Protein AF-A0A371PU06-F1 (afdb_monomer)

Secondary structure (DSSP, 8-state):
-------TTS-HHHHHHHHHHHHHSTTS---HHHHHHHHHHHHH-TTSTTHHHHHHHHHHTHHHHHHS-GGGSHHHHHHHHHHHHHHHHTTS----S--GGGS-HHHHHHHHHHHHHHHHT---GGG-HHHHHTT---HHHHHSHHHHHHHHHHHHHHHSTTS--SS-----HHHHHHHHHHHHHHTT-PPTT--HHHHHHHHHHHHHH--SHHHHHHHHHHHHHHHHHHHTT---SSHHHHHHHHHHHHHHHH-TT---SS-TTSS----S-HHHHHHHHHHHHSHHHHHHHHHHHHHHS-S--HHHHT-HHHHHHHHHHHHHHHHHHHHHHH-PPP---

Structure (mmCIF, N/CA/C/O backbone):
data_AF-A0A371PU06-F1
#
_entry.id   AF-A0A371PU06-F1
#
loop_
_atom_site.group_PDB
_atom_site.id
_atom_site.type_symbol
_atom_site.label_atom_id
_atom_site.label_alt_id
_atom_site.label_comp_id
_atom_site.label_asym_id
_atom_site.label_entity_id
_atom_site.label_seq_id
_atom_site.pdbx_PDB_ins_code
_atom_site.Cartn_x
_atom_site.Cartn_y
_atom_site.Cartn_z
_atom_site.occupancy
_atom_site.B_iso_or_equiv
_atom_site.auth_seq_id
_atom_site.auth_comp_id
_atom_site.auth_asym_id
_atom_site.auth_atom_id
_atom_site.pdbx_PDB_model_num
ATOM 1 N N . MET A 1 1 ? 16.675 12.873 22.188 1.00 41.66 1 MET A N 1
ATOM 2 C CA . MET A 1 1 ? 15.306 12.890 22.734 1.00 41.66 1 MET A CA 1
ATOM 3 C C . MET A 1 1 ? 15.195 11.673 23.638 1.00 41.66 1 MET A C 1
ATOM 5 O O . MET A 1 1 ? 15.710 10.632 23.258 1.00 41.66 1 MET A O 1
ATOM 9 N N . GLN A 1 2 ? 14.733 11.821 24.878 1.00 37.59 2 GLN A N 1
ATOM 10 C CA . GLN A 1 2 ? 14.685 10.710 25.832 1.00 37.59 2 GLN A CA 1
ATOM 11 C C . GLN A 1 2 ? 13.366 9.969 25.585 1.00 37.59 2 GLN A C 1
ATOM 13 O O . GLN A 1 2 ? 12.315 10.571 25.774 1.00 37.59 2 GLN A O 1
ATOM 18 N N . ILE A 1 3 ? 13.434 8.728 25.094 1.00 47.69 3 ILE A N 1
ATOM 19 C CA . ILE A 1 3 ? 12.256 7.915 24.758 1.00 47.69 3 ILE A CA 1
ATOM 20 C C . ILE A 1 3 ? 11.468 7.691 26.048 1.00 47.69 3 ILE A C 1
ATOM 22 O O . ILE A 1 3 ? 11.947 7.050 26.987 1.00 47.69 3 ILE A O 1
ATOM 26 N N . MET A 1 4 ? 10.286 8.291 26.128 1.00 52.03 4 MET A N 1
ATOM 27 C CA . MET A 1 4 ? 9.367 8.064 27.230 1.00 52.03 4 MET A CA 1
ATOM 28 C C . MET A 1 4 ? 8.557 6.820 26.877 1.00 52.03 4 MET A C 1
ATOM 30 O O . MET A 1 4 ? 7.614 6.887 26.098 1.00 52.03 4 MET A O 1
ATOM 34 N N . HIS A 1 5 ? 8.968 5.669 27.407 1.00 61.59 5 HIS A N 1
ATOM 35 C CA . HIS A 1 5 ? 8.265 4.405 27.199 1.00 61.59 5 HIS A CA 1
ATOM 36 C C . HIS A 1 5 ? 6.888 4.470 27.874 1.00 61.59 5 HIS A C 1
ATOM 38 O O . HIS A 1 5 ? 6.776 4.319 29.095 1.00 61.59 5 HIS A O 1
ATOM 44 N N . ALA A 1 6 ? 5.841 4.748 27.096 1.00 63.41 6 ALA A N 1
ATOM 45 C CA . ALA A 1 6 ? 4.479 4.787 27.603 1.00 63.41 6 ALA A CA 1
ATOM 46 C C . ALA A 1 6 ? 4.044 3.373 28.023 1.00 63.41 6 ALA A C 1
ATOM 48 O O . ALA A 1 6 ? 3.970 2.447 27.218 1.00 63.41 6 ALA A O 1
ATOM 49 N N . THR A 1 7 ? 3.763 3.192 29.313 1.00 77.62 7 THR A N 1
ATOM 50 C CA . THR A 1 7 ? 3.194 1.943 29.838 1.00 77.62 7 THR A CA 1
ATOM 51 C C . THR A 1 7 ? 1.722 1.801 29.421 1.00 77.62 7 THR A C 1
ATOM 53 O O . THR A 1 7 ? 1.076 2.823 29.204 1.00 77.62 7 THR A O 1
ATOM 56 N N . PRO A 1 8 ? 1.120 0.596 29.405 1.00 78.38 8 PRO A N 1
ATOM 57 C CA . PRO A 1 8 ? -0.303 0.414 29.063 1.00 78.38 8 PRO A CA 1
ATOM 58 C C . PRO A 1 8 ? -1.302 1.248 29.900 1.00 78.38 8 PRO A C 1
ATOM 60 O O . PRO A 1 8 ? -2.417 1.545 29.459 1.00 78.38 8 PRO A O 1
ATOM 63 N N . ASP A 1 9 ? -0.897 1.664 31.100 1.00 83.62 9 ASP A N 1
ATOM 64 C CA . ASP A 1 9 ? -1.691 2.518 31.990 1.00 83.62 9 ASP A CA 1
ATOM 65 C C . ASP A 1 9 ? -1.472 4.026 31.763 1.00 83.62 9 ASP A C 1
ATOM 67 O O . ASP A 1 9 ? -2.059 4.849 32.466 1.00 83.62 9 ASP A O 1
ATOM 71 N N . ALA A 1 10 ? -0.639 4.405 30.790 1.00 88.94 10 ALA A N 1
ATOM 72 C CA . ALA A 1 10 ? -0.387 5.798 30.453 1.00 88.94 10 ALA A CA 1
ATOM 73 C C . ALA A 1 10 ? -1.654 6.485 29.899 1.00 88.94 10 ALA A C 1
ATOM 75 O O . ALA A 1 10 ? -2.538 5.824 29.333 1.00 88.94 10 ALA A O 1
ATOM 76 N N . PRO A 1 11 ? -1.752 7.821 30.037 1.00 93.50 11 PRO A N 1
ATOM 77 C CA . PRO A 1 11 ? -2.768 8.614 29.357 1.00 93.50 11 PRO A CA 1
ATOM 78 C C . PRO A 1 11 ? -2.829 8.307 27.856 1.00 93.50 11 PRO A C 1
ATOM 80 O O . PRO A 1 11 ? -1.807 8.090 27.210 1.00 93.50 11 PRO A O 1
ATOM 83 N N . ILE A 1 12 ? -4.033 8.343 27.274 1.00 95.06 12 ILE A N 1
ATOM 84 C CA . ILE A 1 12 ? -4.232 8.040 25.844 1.00 95.06 12 ILE A CA 1
ATOM 85 C C . ILE A 1 12 ? -3.416 8.978 24.943 1.00 95.06 12 ILE A C 1
ATOM 87 O O . ILE A 1 12 ? -2.919 8.535 23.915 1.00 95.06 12 ILE A O 1
ATOM 91 N N . ALA A 1 13 ? -3.243 10.244 25.336 1.00 93.69 13 ALA A N 1
ATOM 92 C CA . ALA A 1 13 ? -2.411 11.197 24.603 1.00 93.69 13 ALA A CA 1
ATOM 93 C C . ALA A 1 13 ? -0.938 10.772 24.536 1.00 93.69 13 ALA A C 1
ATOM 95 O O . ALA A 1 13 ? -0.329 10.879 23.476 1.00 93.69 13 ALA A O 1
ATOM 96 N N . ASP A 1 14 ? -0.399 10.229 25.628 1.00 93.62 14 ASP A N 1
ATOM 97 C CA . ASP A 1 14 ? 0.990 9.773 25.672 1.00 93.62 14 ASP A CA 1
ATOM 98 C C . ASP A 1 14 ? 1.167 8.508 24.821 1.00 93.62 14 ASP A C 1
ATOM 100 O O . ASP A 1 14 ? 2.109 8.421 24.039 1.00 93.62 14 ASP A O 1
ATOM 104 N N . LEU A 1 15 ? 0.217 7.565 24.897 1.00 93.94 15 LEU A N 1
ATOM 105 C CA . LEU A 1 15 ? 0.200 6.374 24.037 1.00 93.94 15 LEU A CA 1
ATOM 106 C C . LEU A 1 15 ? 0.131 6.744 22.549 1.00 93.94 15 LEU A C 1
ATOM 108 O O . LEU A 1 15 ? 0.901 6.219 21.749 1.00 93.94 15 LEU A O 1
ATOM 112 N N . ALA A 1 16 ? -0.768 7.664 22.186 1.00 93.75 16 ALA A N 1
ATOM 113 C CA . ALA A 1 16 ? -0.938 8.122 20.812 1.00 93.75 16 ALA A CA 1
ATOM 114 C C . ALA A 1 16 ? 0.334 8.794 20.278 1.00 93.75 16 ALA A C 1
ATOM 116 O O . ALA A 1 16 ? 0.739 8.507 19.156 1.00 93.75 16 ALA A O 1
ATOM 117 N N . ALA A 1 17 ? 0.991 9.631 21.088 1.00 92.44 17 ALA A N 1
ATOM 118 C CA . ALA A 1 17 ? 2.253 10.264 20.717 1.00 92.44 17 ALA A CA 1
ATOM 119 C C . ALA A 1 17 ? 3.380 9.237 20.513 1.00 92.44 17 ALA A C 1
ATOM 121 O O . ALA A 1 17 ? 4.118 9.337 19.537 1.00 92.44 17 ALA A O 1
ATOM 122 N N . THR A 1 18 ? 3.486 8.223 21.380 1.00 92.00 18 THR A N 1
ATOM 123 C CA . THR A 1 18 ? 4.471 7.141 21.211 1.00 92.00 18 THR A CA 1
ATOM 124 C C . THR A 1 18 ? 4.231 6.343 19.929 1.00 92.00 18 THR A C 1
ATOM 126 O O . THR A 1 18 ? 5.179 6.049 19.204 1.00 92.00 18 THR A O 1
ATOM 129 N N . TRP A 1 19 ? 2.982 5.983 19.621 1.00 92.75 19 TRP A N 1
ATOM 130 C CA . TRP A 1 19 ? 2.674 5.256 18.384 1.00 92.75 19 TRP A CA 1
ATOM 131 C C . TRP A 1 19 ? 2.888 6.107 17.138 1.00 92.75 19 TRP A C 1
ATOM 133 O O . TRP A 1 19 ? 3.345 5.578 16.130 1.00 92.75 19 TRP A O 1
ATOM 143 N N . GLU A 1 20 ? 2.609 7.406 17.216 1.00 91.38 20 GLU A N 1
ATOM 144 C CA . GLU A 1 20 ? 2.892 8.344 16.134 1.00 91.38 20 GLU A CA 1
ATOM 145 C C . GLU A 1 20 ? 4.393 8.499 15.885 1.00 91.38 20 GLU A C 1
ATOM 147 O O . GLU A 1 20 ? 4.810 8.505 14.736 1.00 91.38 20 GLU A O 1
ATOM 152 N N . GLU A 1 21 ? 5.221 8.549 16.931 1.00 89.44 21 GLU A N 1
ATOM 153 C CA . GLU A 1 21 ? 6.682 8.571 16.786 1.00 89.44 21 GLU A CA 1
ATOM 154 C C . GLU A 1 21 ? 7.183 7.304 16.074 1.00 89.44 21 GLU A C 1
ATOM 156 O O . GLU A 1 21 ? 7.927 7.399 15.102 1.00 89.44 21 GLU A O 1
ATOM 161 N N . ILE A 1 22 ? 6.700 6.122 16.482 1.00 88.88 22 ILE A N 1
ATOM 162 C CA . ILE A 1 22 ? 7.020 4.847 15.813 1.00 88.88 22 ILE A CA 1
ATOM 163 C C . ILE A 1 22 ? 6.549 4.853 14.351 1.00 88.88 22 ILE A C 1
ATOM 165 O O . ILE A 1 22 ? 7.264 4.358 13.480 1.00 88.88 22 ILE A O 1
ATOM 169 N N . ARG A 1 23 ? 5.353 5.393 14.078 1.00 85.88 23 ARG A N 1
ATOM 170 C CA . ARG A 1 23 ? 4.787 5.491 12.726 1.00 85.88 23 ARG A CA 1
ATOM 171 C C . ARG A 1 23 ? 5.570 6.461 11.850 1.00 85.88 23 ARG A C 1
ATOM 173 O O . ARG A 1 23 ? 5.776 6.156 10.688 1.00 85.88 23 ARG A O 1
ATOM 180 N N . ALA A 1 24 ? 5.981 7.613 12.371 1.00 81.81 24 ALA A N 1
ATOM 181 C CA . ALA A 1 24 ? 6.642 8.666 11.602 1.00 81.81 24 ALA A CA 1
ATOM 182 C C . ALA A 1 24 ? 8.127 8.372 11.349 1.00 81.81 24 ALA A C 1
ATOM 184 O O . ALA A 1 24 ? 8.674 8.761 10.319 1.00 81.81 24 ALA A O 1
ATOM 185 N N . GLU A 1 25 ? 8.786 7.679 12.275 1.00 77.31 25 GLU A N 1
ATOM 186 C CA . GLU A 1 25 ? 10.219 7.397 12.216 1.00 77.31 25 GLU A CA 1
ATOM 187 C C . GLU A 1 25 ? 10.517 5.901 11.995 1.00 77.31 25 GLU A C 1
ATOM 189 O O . GLU A 1 25 ? 11.603 5.433 12.305 1.00 77.31 25 GLU A O 1
ATOM 194 N N . TYR A 1 26 ? 9.606 5.134 11.392 1.00 64.50 26 TYR A N 1
ATOM 195 C CA . TYR A 1 26 ? 9.638 3.663 11.316 1.00 64.50 26 TYR A CA 1
ATOM 196 C C . TYR A 1 26 ? 10.934 2.990 10.780 1.00 64.50 26 TYR A C 1
ATOM 198 O O . TYR A 1 26 ? 11.105 1.782 10.947 1.00 64.50 26 TYR A O 1
ATOM 206 N N . TYR A 1 27 ? 11.872 3.728 10.173 1.00 59.84 27 TYR A N 1
ATOM 207 C CA . TYR A 1 27 ? 13.223 3.253 9.823 1.00 59.84 27 TYR A CA 1
ATOM 208 C C . TYR A 1 27 ? 14.255 3.334 10.962 1.00 59.84 27 TYR A C 1
ATOM 210 O O . TYR A 1 27 ? 15.333 2.736 10.869 1.00 59.84 27 TYR A O 1
ATOM 218 N N . ALA A 1 28 ? 13.988 4.100 12.016 1.00 61.16 28 ALA A N 1
ATOM 219 C CA . ALA A 1 28 ? 14.832 4.162 13.193 1.00 61.16 28 ALA A CA 1
ATOM 220 C C . ALA A 1 28 ? 14.572 2.937 14.081 1.00 61.16 28 ALA A C 1
ATOM 222 O O . ALA A 1 28 ? 13.488 2.355 14.098 1.00 61.16 28 ALA A O 1
ATOM 223 N N . GLY A 1 29 ? 15.604 2.501 14.808 1.00 59.09 29 GLY A N 1
ATOM 224 C CA . GLY A 1 29 ? 15.510 1.393 15.759 1.00 59.09 29 GLY A CA 1
ATOM 225 C C . GLY A 1 29 ? 14.648 1.771 16.961 1.00 59.09 29 GLY A C 1
ATOM 226 O O . GLY A 1 29 ? 15.184 2.021 18.039 1.00 59.09 29 GLY A O 1
ATOM 227 N N . HIS A 1 30 ? 13.335 1.861 16.754 1.00 65.06 30 HIS A N 1
ATOM 228 C CA . HIS A 1 30 ? 12.361 2.180 17.784 1.00 65.06 30 HIS A CA 1
ATOM 229 C C . HIS A 1 30 ? 12.137 1.024 18.742 1.00 65.06 30 HIS A C 1
ATOM 231 O O . HIS A 1 30 ? 12.504 -0.126 18.493 1.00 65.06 30 HIS A O 1
ATOM 237 N N . ASP A 1 31 ? 11.499 1.381 19.847 1.00 68.19 31 ASP A N 1
ATOM 238 C CA . ASP A 1 31 ? 11.157 0.492 20.928 1.00 68.19 31 ASP A CA 1
ATOM 239 C C . ASP A 1 31 ? 10.063 -0.511 20.533 1.00 68.19 31 ASP A C 1
ATOM 241 O O . ASP A 1 31 ? 8.864 -0.228 20.567 1.00 68.19 31 ASP A O 1
ATOM 245 N N . THR A 1 32 ? 10.495 -1.720 20.188 1.00 83.56 32 THR A N 1
ATOM 246 C CA . THR A 1 32 ? 9.614 -2.871 19.975 1.00 83.56 32 THR A CA 1
ATOM 247 C C . THR A 1 32 ? 8.793 -3.208 21.230 1.00 83.56 32 THR A C 1
ATOM 249 O O . THR A 1 32 ? 7.698 -3.766 21.106 1.00 83.56 32 THR A O 1
ATOM 252 N N . ASP A 1 33 ? 9.239 -2.812 22.430 1.00 86.81 33 ASP A N 1
ATOM 253 C CA . ASP A 1 33 ? 8.527 -3.103 23.676 1.00 86.81 33 ASP A CA 1
ATOM 254 C C . ASP A 1 33 ? 7.176 -2.378 23.742 1.00 86.81 33 ASP A C 1
ATOM 256 O O . ASP A 1 33 ? 6.197 -2.964 24.206 1.00 86.81 33 ASP A O 1
ATOM 260 N N . ALA A 1 34 ? 7.066 -1.150 23.221 1.00 89.25 34 ALA A N 1
ATOM 261 C CA . ALA A 1 34 ? 5.799 -0.414 23.165 1.00 89.25 34 ALA A CA 1
ATOM 262 C C . ALA A 1 34 ? 4.755 -1.106 22.265 1.00 89.25 34 ALA A C 1
ATOM 264 O O . ALA A 1 34 ? 3.571 -1.192 22.617 1.00 89.25 34 ALA A O 1
ATOM 265 N N . VAL A 1 35 ? 5.190 -1.654 21.124 1.00 92.38 35 VAL A N 1
ATOM 266 C CA . VAL A 1 35 ? 4.331 -2.438 20.221 1.00 92.38 35 VAL A CA 1
ATOM 267 C C . VAL A 1 35 ? 3.893 -3.738 20.897 1.00 92.38 35 VAL A C 1
ATOM 269 O O . VAL A 1 35 ? 2.706 -4.074 20.889 1.00 92.38 35 VAL A O 1
ATOM 272 N N . LEU A 1 36 ? 4.827 -4.459 21.525 1.00 93.12 36 LEU A N 1
ATOM 273 C CA . LEU A 1 36 ? 4.528 -5.700 22.241 1.00 93.12 36 LEU A CA 1
ATOM 274 C C . LEU A 1 36 ? 3.597 -5.460 23.434 1.00 93.12 36 LEU A C 1
ATOM 276 O O . LEU A 1 36 ? 2.657 -6.227 23.638 1.00 93.12 36 LEU A O 1
ATOM 280 N N . ALA A 1 37 ? 3.789 -4.376 24.186 1.00 93.38 37 ALA A N 1
ATOM 281 C CA . ALA A 1 37 ? 2.907 -3.987 25.281 1.00 93.38 37 ALA A CA 1
ATOM 282 C C . ALA A 1 37 ? 1.474 -3.728 24.786 1.00 93.38 37 ALA A C 1
ATOM 284 O O . ALA A 1 37 ? 0.516 -4.208 25.398 1.00 93.38 37 ALA A O 1
ATOM 285 N N . CYS A 1 38 ? 1.325 -3.045 23.646 1.00 95.25 38 CYS A N 1
ATOM 286 C CA . CYS A 1 38 ? 0.037 -2.838 22.982 1.00 95.25 38 CYS A CA 1
ATOM 287 C C . CYS A 1 38 ? -0.607 -4.174 22.558 1.00 95.25 38 CYS A C 1
ATOM 289 O O . CYS A 1 38 ? -1.773 -4.438 22.869 1.00 95.25 38 CYS A O 1
ATOM 291 N N . ALA A 1 39 ? 0.167 -5.064 21.928 1.00 96.94 39 ALA A N 1
ATOM 292 C CA . ALA A 1 39 ? -0.301 -6.382 21.500 1.00 96.94 39 ALA A CA 1
ATOM 293 C C . ALA A 1 39 ? -0.740 -7.261 22.679 1.00 96.94 39 ALA A C 1
ATOM 295 O O . ALA A 1 39 ? -1.795 -7.896 22.621 1.00 96.94 39 ALA A O 1
ATOM 296 N N . HIS A 1 40 ? 0.023 -7.272 23.773 1.00 96.75 40 HIS A N 1
ATOM 297 C CA . HIS A 1 40 ? -0.322 -8.010 24.985 1.00 96.75 40 HIS A CA 1
ATOM 298 C C . HIS A 1 40 ? -1.572 -7.451 25.669 1.00 96.75 40 HIS A C 1
ATOM 300 O O . HIS A 1 40 ? -2.420 -8.235 26.101 1.00 96.75 40 HIS A O 1
ATOM 306 N N . ALA A 1 41 ? -1.729 -6.125 25.723 1.00 96.56 41 ALA A N 1
ATOM 307 C CA . ALA A 1 41 ? -2.930 -5.496 26.264 1.00 96.56 41 ALA A CA 1
ATOM 308 C C . ALA A 1 41 ? -4.182 -5.859 25.445 1.00 96.56 41 ALA A C 1
ATOM 310 O O . ALA A 1 41 ? -5.217 -6.191 26.026 1.00 96.56 41 ALA A O 1
ATOM 311 N N . LEU A 1 42 ? -4.081 -5.878 24.110 1.00 98.12 42 LEU A N 1
ATOM 312 C CA . LEU A 1 42 ? -5.176 -6.322 23.243 1.00 98.12 42 LEU A CA 1
ATOM 313 C C . LEU A 1 42 ? -5.467 -7.821 23.400 1.00 98.12 42 LEU A C 1
ATOM 315 O O . LEU A 1 42 ? -6.625 -8.218 23.477 1.00 98.12 42 LEU A O 1
ATOM 319 N N . ALA A 1 43 ? -4.432 -8.659 23.468 1.00 97.75 43 ALA A N 1
ATOM 320 C CA . ALA A 1 43 ? -4.586 -10.106 23.601 1.00 97.75 43 ALA A CA 1
ATOM 321 C C . ALA A 1 43 ? -5.210 -10.524 24.943 1.00 97.75 43 ALA A C 1
ATOM 323 O O . ALA A 1 43 ? -5.901 -11.543 25.001 1.00 97.75 43 ALA A O 1
ATOM 324 N N . ALA A 1 44 ? -4.982 -9.752 26.009 1.00 97.44 44 ALA A N 1
ATOM 325 C CA . ALA A 1 44 ? -5.563 -10.007 27.324 1.00 97.44 44 ALA A CA 1
ATOM 326 C C . ALA A 1 44 ? -7.088 -9.801 27.349 1.00 97.44 44 ALA A C 1
ATOM 328 O O . ALA A 1 44 ? -7.784 -10.535 28.052 1.00 97.44 44 ALA A O 1
ATOM 329 N N . ASP A 1 45 ? -7.610 -8.844 26.573 1.00 96.94 45 ASP A N 1
ATOM 330 C CA . ASP A 1 45 ? -9.048 -8.573 26.467 1.00 96.94 45 ASP A CA 1
ATOM 331 C C . ASP A 1 45 ? -9.459 -8.120 25.044 1.00 96.94 45 ASP A C 1
ATOM 333 O O . ASP A 1 45 ? -9.780 -6.949 24.808 1.00 96.94 45 ASP A O 1
ATOM 337 N N . PRO A 1 46 ? -9.493 -9.049 24.066 1.00 96.69 46 PRO A N 1
ATOM 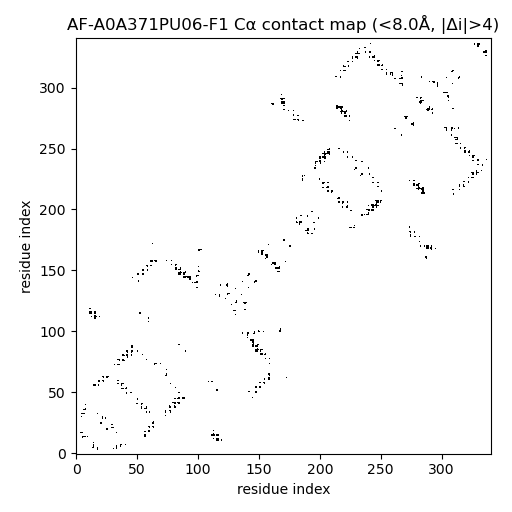338 C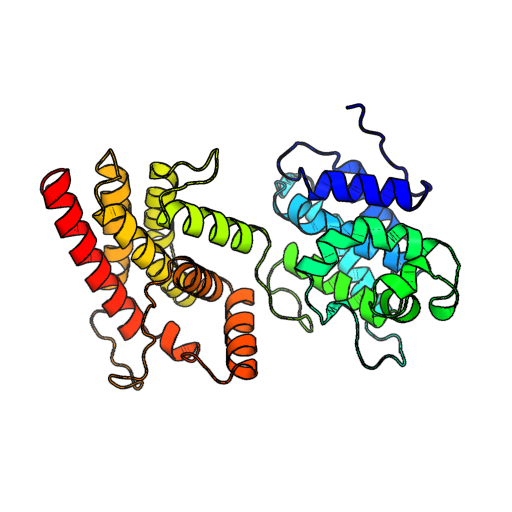 CA . PRO A 1 46 ? -9.691 -8.732 22.645 1.00 96.69 46 PRO A CA 1
ATOM 339 C C . PRO A 1 46 ? -11.096 -8.212 22.314 1.00 96.69 46 PRO A C 1
ATOM 341 O O . PRO A 1 46 ? -11.365 -7.796 21.189 1.00 96.69 46 PRO A O 1
ATOM 344 N N . GLY A 1 47 ? -12.028 -8.272 23.267 1.00 95.06 47 GLY A N 1
ATOM 345 C CA . GLY A 1 47 ? -13.390 -7.766 23.114 1.00 95.06 47 GLY A CA 1
ATOM 346 C C . GLY A 1 47 ? -13.791 -6.732 24.159 1.00 95.06 47 GLY A C 1
ATOM 347 O O . GLY A 1 47 ? -14.996 -6.481 24.290 1.00 95.06 47 GLY A O 1
ATOM 348 N N . GLY A 1 48 ? -12.814 -6.214 24.903 1.00 95.25 48 GLY A N 1
ATOM 349 C CA . GLY A 1 48 ? -12.985 -5.299 26.021 1.00 95.25 48 GLY A CA 1
ATOM 350 C C . GLY A 1 48 ? -13.290 -3.863 25.630 1.00 95.25 48 GLY A C 1
ATOM 351 O O . GLY A 1 48 ? -13.222 -3.473 24.465 1.00 95.25 48 GLY A O 1
ATOM 352 N N . GLU A 1 49 ? -13.560 -3.041 26.642 1.00 93.62 49 GLU A N 1
ATOM 353 C CA . GLU A 1 49 ? -13.877 -1.616 26.480 1.00 93.62 49 GLU A CA 1
ATOM 354 C C . GLU A 1 49 ? -12.730 -0.815 25.842 1.00 93.62 49 GLU A C 1
ATOM 356 O O . GLU A 1 49 ? -12.977 0.136 25.105 1.00 93.62 49 GLU A O 1
ATOM 361 N N . ARG A 1 50 ? -11.471 -1.222 26.065 1.00 95.00 50 ARG A N 1
ATOM 362 C CA . ARG A 1 50 ? -10.278 -0.594 25.466 1.00 95.00 50 ARG A CA 1
ATOM 363 C C . ARG A 1 50 ? -9.769 -1.298 24.203 1.00 95.00 50 ARG A C 1
ATOM 365 O O . ARG A 1 50 ? -8.747 -0.880 23.668 1.00 95.00 50 ARG A O 1
ATOM 372 N N . ALA A 1 51 ? -10.461 -2.318 23.684 1.00 97.25 51 ALA A N 1
ATOM 373 C CA . ALA A 1 51 ? -10.008 -3.039 22.487 1.00 97.25 51 ALA A CA 1
ATOM 374 C C . ALA A 1 51 ? -9.845 -2.114 21.265 1.00 97.25 51 ALA A C 1
ATOM 376 O O . ALA A 1 51 ? -8.920 -2.301 20.476 1.00 97.25 51 ALA A O 1
ATOM 377 N N . TRP A 1 52 ? -10.693 -1.085 21.135 1.00 97.19 52 TRP A N 1
ATOM 378 C CA . TRP A 1 52 ? -10.579 -0.073 20.077 1.00 97.19 52 TRP A CA 1
ATOM 379 C C . TRP A 1 52 ? -9.239 0.673 20.128 1.00 97.19 52 TRP A C 1
ATOM 381 O O . TRP A 1 52 ? -8.603 0.847 19.095 1.00 97.19 52 TRP A O 1
ATOM 391 N N . LEU A 1 53 ? -8.786 1.056 21.326 1.00 97.38 53 LEU A N 1
ATOM 392 C CA . LEU A 1 53 ? -7.565 1.833 21.525 1.00 97.38 53 LEU A CA 1
ATOM 393 C C . LEU A 1 53 ? -6.343 1.025 21.093 1.00 97.38 53 LEU A C 1
ATOM 395 O O . LEU A 1 53 ? -5.532 1.501 20.307 1.00 97.38 53 LEU A O 1
ATOM 399 N N . TRP A 1 54 ? -6.237 -0.211 21.580 1.00 98.06 54 TRP A N 1
ATOM 400 C CA . TRP A 1 54 ? -5.099 -1.069 21.258 1.00 98.06 54 TRP A CA 1
ATOM 401 C C . TRP A 1 54 ? -5.108 -1.509 19.795 1.00 98.06 54 TRP A C 1
ATOM 403 O O . TRP A 1 54 ? -4.058 -1.584 19.170 1.00 98.06 54 TRP A O 1
ATOM 413 N N . THR A 1 55 ? -6.287 -1.739 19.212 1.00 98.44 55 THR A N 1
ATOM 414 C CA . THR A 1 55 ? -6.388 -2.055 17.780 1.00 98.44 55 THR A CA 1
ATOM 415 C C . THR A 1 55 ? -5.894 -0.895 16.918 1.00 98.44 55 THR A C 1
ATOM 417 O O . THR A 1 55 ? -5.123 -1.128 15.992 1.00 98.44 55 THR A O 1
ATOM 420 N N . LEU A 1 56 ? -6.286 0.344 17.234 1.00 97.06 56 LEU A N 1
ATOM 421 C CA . LEU A 1 56 ? -5.812 1.527 16.512 1.00 97.06 56 LEU A CA 1
ATOM 422 C C . LEU A 1 56 ? -4.314 1.775 16.734 1.00 97.06 56 LEU A C 1
ATOM 424 O O . LEU A 1 56 ? -3.620 2.103 15.782 1.00 97.06 56 LEU A O 1
ATOM 428 N N . GLY A 1 57 ? -3.786 1.539 17.938 1.00 96.00 57 GLY A N 1
ATOM 429 C CA . GLY A 1 57 ? -2.341 1.617 18.182 1.00 96.00 57 GLY A CA 1
ATOM 430 C C . GLY A 1 57 ? -1.532 0.602 17.366 1.00 96.00 57 GLY A C 1
ATOM 431 O O . GLY A 1 57 ? -0.507 0.946 16.778 1.00 96.00 57 GLY A O 1
ATOM 432 N N . LEU A 1 58 ? -2.008 -0.644 17.264 1.00 96.62 58 LEU A N 1
ATOM 433 C CA . LEU A 1 58 ? -1.380 -1.661 16.408 1.00 96.62 58 LEU A CA 1
ATOM 434 C C . LEU A 1 58 ? -1.526 -1.347 14.917 1.00 96.62 58 LEU A C 1
ATOM 436 O O . LEU A 1 58 ? -0.642 -1.685 14.140 1.00 96.62 58 LEU A O 1
ATOM 440 N N . LEU A 1 59 ? -2.622 -0.703 14.516 1.00 95.25 59 LEU A N 1
ATOM 441 C CA . LEU A 1 59 ? -2.807 -0.222 13.152 1.00 95.25 59 LEU A CA 1
ATOM 442 C C . LEU A 1 59 ? -1.810 0.895 12.810 1.00 95.25 59 LEU A C 1
ATOM 444 O O . LEU A 1 59 ? -1.144 0.798 11.787 1.00 95.25 59 LEU A O 1
ATOM 448 N N . MET A 1 60 ? -1.653 1.897 13.683 1.00 93.44 60 MET A N 1
ATOM 449 C CA . MET A 1 60 ? -0.682 2.988 13.506 1.00 93.44 60 MET A CA 1
ATOM 450 C C . MET A 1 60 ? 0.760 2.481 13.390 1.00 93.44 60 MET A C 1
ATOM 452 O O . MET A 1 60 ? 1.569 3.078 12.695 1.00 93.44 60 MET A O 1
ATOM 456 N N . THR A 1 61 ? 1.083 1.374 14.060 1.00 92.44 61 THR A N 1
ATOM 457 C CA . THR A 1 61 ? 2.438 0.796 14.095 1.00 92.44 61 THR A CA 1
ATOM 458 C C . THR A 1 61 ? 2.626 -0.387 13.139 1.00 92.44 61 THR A C 1
ATOM 460 O O . THR A 1 61 ? 3.688 -1.011 13.135 1.00 92.44 61 THR A O 1
ATOM 463 N N . ALA A 1 62 ? 1.624 -0.711 12.314 1.00 91.62 62 ALA A N 1
ATOM 464 C CA . ALA A 1 62 ? 1.635 -1.915 11.486 1.00 91.62 62 ALA A CA 1
ATOM 465 C C . ALA A 1 62 ? 2.767 -1.911 10.446 1.00 91.62 62 ALA A C 1
ATOM 467 O O . ALA A 1 62 ? 3.431 -2.933 10.284 1.00 91.62 62 ALA A O 1
ATOM 468 N N . ASP A 1 63 ? 3.026 -0.779 9.785 1.00 87.19 63 ASP A N 1
ATOM 469 C CA . ASP A 1 63 ? 4.094 -0.680 8.779 1.00 87.19 63 ASP A CA 1
ATOM 470 C C . ASP A 1 63 ? 5.488 -0.813 9.397 1.00 87.19 63 ASP A C 1
ATOM 472 O O . ASP A 1 63 ? 6.322 -1.548 8.870 1.00 87.19 63 ASP A O 1
ATOM 476 N N . TYR A 1 64 ? 5.715 -0.203 10.568 1.00 87.69 64 TYR A N 1
ATOM 477 C CA . TYR A 1 64 ? 6.939 -0.422 11.344 1.00 87.69 64 TYR A CA 1
ATOM 478 C C . TYR A 1 64 ? 7.156 -1.919 11.582 1.00 87.69 64 TYR A C 1
ATOM 480 O O . TYR A 1 64 ? 8.196 -2.462 11.220 1.00 87.69 64 TYR A O 1
ATOM 488 N N . VAL A 1 65 ? 6.149 -2.623 12.109 1.00 89.69 65 VAL A N 1
ATOM 489 C CA . VAL A 1 65 ? 6.248 -4.066 12.382 1.00 89.69 65 VAL A CA 1
ATOM 490 C C . VAL A 1 65 ? 6.454 -4.884 11.102 1.00 89.69 65 VAL A C 1
ATOM 492 O O . VAL A 1 65 ? 7.184 -5.874 11.140 1.00 89.69 65 VAL A O 1
ATOM 495 N N . ALA A 1 66 ? 5.846 -4.491 9.979 1.00 85.69 66 ALA A N 1
ATOM 496 C CA . ALA A 1 66 ? 6.013 -5.164 8.690 1.00 85.69 66 ALA A CA 1
ATOM 497 C C . ALA A 1 66 ? 7.452 -5.071 8.150 1.00 85.69 66 ALA A C 1
ATOM 499 O O . ALA A 1 66 ? 7.903 -5.979 7.448 1.00 85.69 66 ALA A O 1
ATOM 500 N N . LEU A 1 67 ? 8.170 -3.997 8.485 1.00 78.50 67 LEU A N 1
ATOM 501 C CA . LEU A 1 67 ? 9.544 -3.749 8.043 1.00 78.50 67 LEU A CA 1
ATOM 502 C C . LEU A 1 67 ? 10.599 -4.369 8.969 1.00 78.50 67 LEU A C 1
ATOM 504 O O . LEU A 1 67 ? 11.742 -4.573 8.549 1.00 78.50 67 LEU A O 1
ATOM 508 N N . GLN A 1 68 ? 10.226 -4.730 10.199 1.00 76.81 68 GLN A N 1
ATOM 509 C CA . GLN A 1 68 ? 11.130 -5.426 11.106 1.00 76.81 68 GLN A CA 1
ATOM 510 C C . GLN A 1 68 ? 11.415 -6.859 10.643 1.00 76.81 68 GLN A C 1
ATOM 512 O O . GLN A 1 68 ? 10.578 -7.571 10.085 1.00 76.81 68 GLN A O 1
ATOM 517 N N . SER A 1 69 ? 12.643 -7.315 10.895 1.00 60.78 69 SER A N 1
ATOM 518 C CA . SER A 1 69 ? 13.038 -8.690 10.583 1.00 60.78 69 SER A CA 1
ATOM 519 C C . SER A 1 69 ? 12.199 -9.678 11.394 1.00 60.78 69 SER A C 1
ATOM 521 O O . SER A 1 69 ? 12.183 -9.612 12.618 1.00 60.78 69 SER A O 1
ATOM 523 N N . ALA A 1 70 ? 11.595 -10.664 10.724 1.00 62.06 70 ALA A N 1
ATOM 524 C CA . ALA A 1 70 ? 10.716 -11.683 11.319 1.00 62.06 70 ALA A CA 1
ATOM 525 C C . ALA A 1 70 ? 11.338 -12.541 12.453 1.00 62.06 70 ALA A C 1
ATOM 527 O O . ALA A 1 70 ? 10.684 -13.438 12.983 1.00 62.06 70 ALA A O 1
ATOM 528 N N . SER A 1 71 ? 12.607 -12.321 12.800 1.00 61.03 71 SER A N 1
ATOM 529 C CA . SER A 1 71 ? 13.389 -13.120 13.743 1.00 61.03 71 SER A CA 1
ATOM 530 C C . SER A 1 71 ? 13.056 -12.903 15.222 1.00 61.03 71 SER A C 1
ATOM 532 O O . SER A 1 71 ? 13.476 -13.724 16.033 1.00 61.03 71 SER A O 1
ATOM 534 N N . ASP A 1 72 ? 12.342 -11.838 15.593 1.00 76.06 72 ASP A N 1
ATOM 535 C CA . ASP A 1 72 ? 12.040 -11.509 16.997 1.00 76.06 72 ASP A CA 1
ATOM 536 C C . ASP A 1 72 ? 10.657 -11.996 17.480 1.00 76.06 72 ASP A C 1
ATOM 538 O O . ASP A 1 72 ? 10.393 -12.023 18.679 1.00 76.06 72 ASP A O 1
ATOM 542 N N . GLY A 1 73 ? 9.782 -12.436 16.566 1.00 84.94 73 GLY A N 1
ATOM 543 C CA . GLY A 1 73 ? 8.425 -12.891 16.887 1.00 84.94 73 GLY A CA 1
ATOM 544 C C . GLY A 1 73 ? 7.403 -11.769 17.122 1.00 84.94 73 GLY A C 1
ATOM 545 O O . GLY A 1 73 ? 6.241 -12.069 17.424 1.00 84.94 73 GLY A O 1
ATOM 546 N N . THR A 1 74 ? 7.779 -10.500 16.934 1.00 89.56 74 THR A N 1
ATOM 547 C CA . THR A 1 74 ? 6.895 -9.340 17.137 1.00 89.56 74 THR A CA 1
ATOM 548 C C . THR A 1 74 ? 5.698 -9.390 16.195 1.00 89.56 74 THR A C 1
ATOM 550 O O . THR A 1 74 ? 4.553 -9.378 16.648 1.00 89.56 74 THR A O 1
ATOM 553 N N . ALA A 1 75 ? 5.939 -9.560 14.891 1.00 91.50 75 ALA A N 1
ATOM 554 C CA . ALA A 1 75 ? 4.871 -9.647 13.895 1.00 91.50 75 ALA A CA 1
ATOM 555 C C . ALA A 1 75 ? 3.881 -10.787 14.189 1.00 91.50 75 ALA A C 1
ATOM 557 O O . ALA A 1 75 ? 2.673 -10.609 14.050 1.00 91.50 75 ALA A O 1
ATOM 558 N N . ALA A 1 76 ? 4.369 -11.946 14.649 1.00 93.00 76 ALA A N 1
ATOM 559 C CA . ALA A 1 76 ? 3.512 -13.073 15.017 1.00 93.00 76 ALA A CA 1
ATOM 560 C C . ALA A 1 76 ? 2.617 -12.738 16.223 1.00 93.00 76 ALA A C 1
ATOM 562 O O . ALA A 1 76 ? 1.413 -12.984 16.181 1.00 93.00 76 ALA A O 1
ATOM 563 N N . THR A 1 77 ? 3.187 -12.111 17.255 1.00 95.44 77 THR A N 1
ATOM 564 C CA . THR A 1 77 ? 2.453 -11.685 18.458 1.00 95.44 77 THR A CA 1
ATOM 565 C C . THR A 1 77 ? 1.365 -10.664 18.122 1.00 95.44 77 THR A C 1
ATOM 567 O O . THR A 1 77 ? 0.221 -10.800 18.562 1.00 95.44 77 THR A O 1
ATOM 570 N N . VAL A 1 78 ? 1.696 -9.668 17.295 1.00 96.56 78 VAL A N 1
ATOM 571 C CA . VAL A 1 78 ? 0.750 -8.645 16.828 1.00 96.56 78 VAL A CA 1
ATOM 572 C C . VAL A 1 78 ? -0.369 -9.276 15.991 1.00 96.56 78 VAL A C 1
ATOM 574 O O . VAL A 1 78 ? -1.550 -9.028 16.247 1.00 96.56 78 VAL A O 1
ATOM 577 N N . LEU A 1 79 ? -0.025 -10.146 15.035 1.00 96.75 79 LEU A N 1
ATOM 578 C CA . LEU A 1 79 ? -0.999 -10.856 14.201 1.00 96.75 79 LEU A CA 1
ATOM 579 C C . LEU A 1 79 ? -1.975 -11.695 15.033 1.00 96.75 79 LEU A C 1
ATOM 581 O O . LEU A 1 79 ? -3.175 -11.696 14.748 1.00 96.75 79 LEU A O 1
ATOM 585 N N . ASP A 1 80 ? -1.491 -12.401 16.054 1.00 97.81 80 ASP A N 1
ATOM 586 C CA . ASP A 1 80 ? -2.334 -13.233 16.912 1.00 97.81 80 ASP A CA 1
ATOM 587 C C . ASP A 1 80 ? -3.330 -12.397 17.725 1.00 97.81 80 ASP A C 1
ATOM 589 O O . ASP A 1 80 ? -4.514 -12.754 17.791 1.00 97.81 80 ASP A O 1
ATOM 593 N N . ALA A 1 81 ? -2.891 -11.257 18.271 1.00 98.44 81 ALA A N 1
ATOM 594 C CA . ALA A 1 81 ? -3.756 -10.320 18.985 1.00 98.44 81 ALA A CA 1
ATOM 595 C C . ALA A 1 81 ? -4.854 -9.752 18.067 1.00 98.44 81 ALA A C 1
ATOM 597 O O . ALA A 1 81 ? -6.042 -9.858 18.378 1.00 98.44 81 ALA A O 1
ATOM 598 N N . LEU A 1 82 ? -4.486 -9.242 16.887 1.00 98.56 82 LEU A N 1
ATOM 599 C CA . LEU A 1 82 ? -5.436 -8.681 15.918 1.00 98.56 82 LEU A CA 1
ATOM 600 C C . LEU A 1 82 ? -6.452 -9.726 15.428 1.00 98.56 82 LEU A C 1
ATOM 602 O O . LEU A 1 82 ? -7.654 -9.459 15.356 1.00 98.56 82 LEU A O 1
ATOM 606 N N . ARG A 1 83 ? -6.001 -10.955 15.147 1.00 98.31 83 ARG A N 1
ATOM 607 C CA . ARG A 1 83 ? -6.885 -12.067 14.751 1.00 98.31 83 ARG A CA 1
ATOM 608 C C . ARG A 1 83 ? -7.799 -12.521 15.886 1.00 98.31 83 ARG A C 1
ATOM 610 O O . ARG A 1 83 ? -8.899 -13.014 15.625 1.00 98.31 83 ARG A O 1
ATOM 617 N N . ALA A 1 84 ? -7.368 -12.433 17.143 1.00 98.19 84 ALA A N 1
ATOM 618 C CA . ALA A 1 84 ? -8.238 -12.694 18.289 1.00 98.19 84 ALA A CA 1
ATOM 619 C C . ALA A 1 84 ? -9.347 -11.634 18.392 1.00 98.19 84 ALA A C 1
ATOM 621 O O . ALA A 1 84 ? -10.514 -11.992 18.583 1.00 98.19 84 ALA A O 1
ATOM 622 N N . THR A 1 85 ? -9.005 -10.366 18.173 1.00 98.50 85 THR A N 1
ATOM 623 C CA . THR A 1 85 ? -9.946 -9.238 18.141 1.00 98.50 85 THR A CA 1
ATOM 624 C C . THR A 1 85 ? -10.965 -9.362 17.014 1.00 98.50 85 THR A C 1
ATOM 626 O O . THR A 1 85 ? -12.165 -9.335 17.296 1.00 98.50 85 THR A O 1
ATOM 629 N N . ASP A 1 86 ? -10.539 -9.604 15.764 1.00 98.25 86 ASP A N 1
ATOM 630 C CA . ASP A 1 86 ? -11.474 -9.828 14.645 1.00 98.25 86 ASP A CA 1
ATOM 631 C C . ASP A 1 86 ? -12.433 -10.984 14.964 1.00 98.25 86 ASP A C 1
ATOM 633 O O . ASP A 1 86 ? -13.650 -10.809 14.924 1.00 98.25 86 ASP A O 1
ATOM 637 N N . ARG A 1 87 ? -11.923 -12.146 15.401 1.00 97.19 87 ARG A N 1
ATOM 638 C CA . ARG A 1 87 ? -12.779 -13.294 15.762 1.00 97.19 87 ARG A CA 1
ATOM 639 C C . ARG A 1 87 ? -13.800 -12.961 16.852 1.00 97.19 87 ARG A C 1
ATOM 641 O O . ARG A 1 87 ? -14.929 -13.451 16.790 1.00 97.19 87 ARG A O 1
ATOM 648 N N . THR A 1 88 ? -13.412 -12.151 17.834 1.00 97.62 88 THR A N 1
ATOM 649 C CA . THR A 1 88 ? -14.249 -11.802 18.990 1.00 97.62 88 THR A CA 1
ATOM 650 C C . THR A 1 88 ? -15.319 -10.767 18.645 1.00 97.62 88 THR A C 1
ATOM 652 O O . THR A 1 88 ? -16.447 -10.852 19.142 1.00 97.62 88 THR A O 1
ATOM 655 N N . LEU A 1 89 ? -14.982 -9.787 17.806 1.00 97.56 89 LEU A N 1
ATOM 656 C CA . LEU A 1 89 ? -15.819 -8.616 17.552 1.00 97.56 89 LEU A CA 1
ATOM 657 C C . LEU A 1 89 ? -16.604 -8.692 16.236 1.00 97.56 89 LEU A C 1
ATOM 659 O O . LEU A 1 89 ? -17.712 -8.162 16.178 1.00 97.56 89 LEU A O 1
ATOM 663 N N . ARG A 1 90 ? -16.116 -9.409 15.212 1.00 93.88 90 ARG A N 1
ATOM 664 C CA . ARG A 1 90 ? -16.694 -9.431 13.849 1.00 93.88 90 ARG A CA 1
ATOM 665 C C . ARG A 1 90 ? -18.176 -9.789 13.795 1.00 93.88 90 ARG A C 1
ATOM 667 O O . ARG A 1 90 ? -18.887 -9.320 12.912 1.00 93.88 90 ARG A O 1
ATOM 674 N N . ARG A 1 91 ? -18.641 -10.656 14.698 1.00 91.56 91 ARG A N 1
ATOM 675 C CA . ARG A 1 91 ? -20.039 -11.127 14.740 1.00 91.56 91 ARG A CA 1
ATOM 676 C C . ARG A 1 91 ? -20.905 -10.390 15.757 1.00 91.56 91 ARG A C 1
ATOM 678 O O . ARG A 1 91 ? -22.082 -10.722 15.886 1.00 91.56 91 ARG A O 1
ATOM 685 N N . ARG A 1 92 ? -20.347 -9.432 16.501 1.00 94.69 92 ARG A N 1
ATOM 686 C CA . ARG A 1 92 ? -21.138 -8.632 17.435 1.00 94.69 92 ARG A CA 1
ATOM 687 C C . ARG A 1 92 ? -22.008 -7.652 16.638 1.00 94.69 92 ARG A C 1
ATOM 689 O O . ARG A 1 92 ? -21.510 -7.041 15.693 1.00 94.69 92 ARG A O 1
ATOM 696 N N . PRO A 1 93 ? -23.297 -7.514 16.983 1.00 92.81 93 PRO A N 1
ATOM 697 C CA . PRO A 1 93 ? -24.189 -6.612 16.274 1.00 92.81 93 PRO A CA 1
ATOM 698 C C . PRO A 1 93 ? -23.796 -5.148 16.516 1.00 92.81 93 PRO A C 1
ATOM 700 O O . PRO A 1 93 ? -23.396 -4.774 17.618 1.00 92.81 93 PRO A O 1
ATOM 703 N N . CYS A 1 94 ? -23.963 -4.321 15.490 1.00 94.44 94 CYS A N 1
ATOM 704 C CA . CYS A 1 94 ? -23.997 -2.864 15.573 1.00 94.44 94 CYS A CA 1
ATOM 705 C C . CYS A 1 94 ? -25.150 -2.361 14.691 1.00 94.44 94 CYS A C 1
ATOM 707 O O . CYS A 1 94 ? -25.624 -3.084 13.813 1.00 94.44 94 CYS A O 1
ATOM 709 N N . THR A 1 95 ? -25.625 -1.147 14.951 1.00 94.31 95 THR A N 1
ATOM 710 C CA . THR A 1 95 ? -26.720 -0.510 14.198 1.00 94.31 95 THR A CA 1
ATOM 711 C C . THR A 1 95 ? -26.227 0.523 13.187 1.00 94.31 95 THR A C 1
ATOM 713 O O . THR A 1 95 ? -27.047 1.167 12.545 1.00 94.31 95 THR A O 1
ATOM 716 N N . HIS A 1 96 ? -24.911 0.709 13.074 1.00 93.62 96 HIS A N 1
ATOM 717 C CA . HIS A 1 96 ? -24.306 1.677 12.164 1.00 93.62 96 HIS A CA 1
ATOM 718 C C . HIS A 1 96 ? -24.349 1.151 10.728 1.00 93.62 96 HIS A C 1
ATOM 720 O O . HIS A 1 96 ? -24.099 -0.032 10.482 1.00 93.62 96 HIS A O 1
ATOM 726 N N . GLU A 1 97 ? -24.699 2.032 9.795 1.00 90.38 97 GLU A N 1
ATOM 727 C CA . GLU A 1 97 ? -24.783 1.714 8.368 1.00 90.38 97 GLU A CA 1
ATOM 728 C C . GLU A 1 97 ? -23.391 1.632 7.734 1.00 90.38 97 GLU A C 1
ATOM 730 O O . GLU A 1 97 ? -23.113 0.710 6.969 1.00 90.38 97 GLU A O 1
ATOM 735 N N . THR A 1 98 ? -22.508 2.549 8.124 1.00 90.44 98 THR A N 1
ATOM 736 C CA . THR A 1 98 ? -21.132 2.679 7.640 1.00 90.44 98 THR A CA 1
ATOM 737 C C . THR A 1 98 ? -20.140 2.590 8.789 1.00 90.44 98 THR A C 1
ATOM 739 O O . THR A 1 98 ? -20.497 2.775 9.955 1.00 90.44 98 THR A O 1
ATOM 742 N N . HIS A 1 99 ? -18.884 2.302 8.463 1.00 93.00 99 HIS A N 1
ATOM 743 C CA . HIS A 1 99 ? -17.816 2.205 9.450 1.00 93.00 99 HIS A CA 1
ATOM 744 C C . HIS A 1 99 ? -16.558 2.920 8.947 1.00 93.00 99 HIS A C 1
ATOM 746 O O . HIS A 1 99 ? -16.203 2.708 7.790 1.00 93.00 99 HIS A O 1
ATOM 752 N N . PRO A 1 100 ? -15.854 3.693 9.796 1.00 92.50 100 PRO A N 1
ATOM 753 C CA . PRO A 1 100 ? -14.609 4.370 9.421 1.00 92.50 100 PRO A CA 1
ATOM 754 C C . PRO A 1 100 ? -13.593 3.495 8.668 1.00 92.50 100 PRO A C 1
ATOM 756 O O . PRO A 1 100 ? -13.104 3.903 7.627 1.00 92.50 100 PRO A O 1
ATOM 759 N N . TYR A 1 101 ? -13.390 2.229 9.069 1.00 91.88 101 TYR A N 1
ATOM 760 C CA . TYR A 1 101 ? -12.449 1.331 8.371 1.00 91.88 101 TYR A CA 1
ATOM 761 C C . TYR A 1 101 ? -12.776 1.066 6.884 1.00 91.88 101 TYR A C 1
ATOM 763 O O . TYR A 1 101 ? -11.960 0.470 6.179 1.00 91.88 101 TYR A O 1
ATOM 771 N N . GLU A 1 102 ? -13.989 1.402 6.434 1.00 90.75 102 GLU A N 1
ATOM 772 C CA . GLU A 1 102 ? -14.446 1.269 5.047 1.00 90.75 102 GLU A CA 1
ATOM 773 C C . GLU A 1 102 ? -14.060 2.4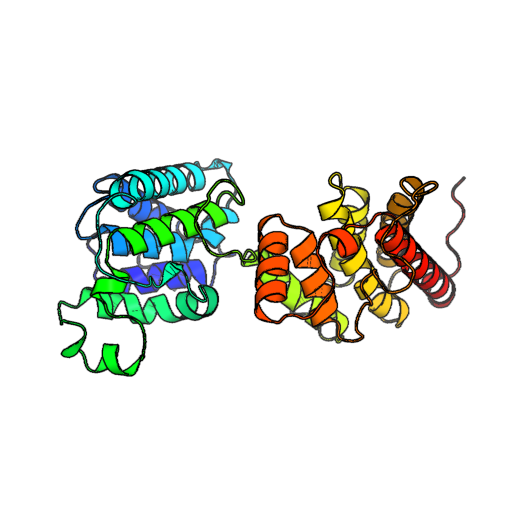89 4.182 1.00 90.75 102 GLU A C 1
ATOM 775 O O . GLU A 1 102 ? -14.218 2.426 2.963 1.00 90.75 102 GLU A O 1
ATOM 780 N N . GLY A 1 103 ? -13.584 3.575 4.804 1.00 84.56 103 GLY A N 1
ATOM 781 C CA . GLY A 1 103 ? -13.190 4.835 4.175 1.00 84.56 103 GLY A CA 1
ATOM 782 C C . GLY A 1 103 ? -11.737 4.884 3.690 1.00 84.56 103 GLY A C 1
ATOM 783 O O . GLY A 1 103 ? -11.091 3.851 3.492 1.00 84.56 103 GLY A O 1
ATOM 784 N N . ASP A 1 104 ? -11.246 6.106 3.461 1.00 78.44 104 ASP A N 1
ATOM 785 C CA . ASP A 1 104 ? -9.858 6.357 3.062 1.00 78.44 104 ASP A CA 1
ATOM 786 C C . ASP A 1 104 ? -8.948 6.342 4.294 1.00 78.44 104 ASP A C 1
ATOM 788 O O . ASP A 1 104 ? -8.899 7.286 5.080 1.00 78.44 104 ASP A O 1
ATOM 792 N N . LEU A 1 105 ? -8.271 5.212 4.483 1.00 77.19 105 LEU A N 1
ATOM 793 C CA . LEU A 1 105 ? -7.475 4.953 5.671 1.00 77.19 105 LEU A CA 1
ATOM 794 C C . LEU A 1 105 ? -6.250 5.868 5.776 1.00 77.19 105 LEU A C 1
ATOM 796 O O . LEU A 1 105 ? -5.827 6.156 6.891 1.00 77.19 105 LEU A O 1
ATOM 800 N N . ASP A 1 106 ? -5.661 6.285 4.657 1.00 71.75 106 ASP A N 1
ATOM 801 C CA . ASP A 1 106 ? -4.368 6.975 4.676 1.00 71.75 106 ASP A CA 1
ATOM 802 C C . ASP A 1 106 ? -4.523 8.384 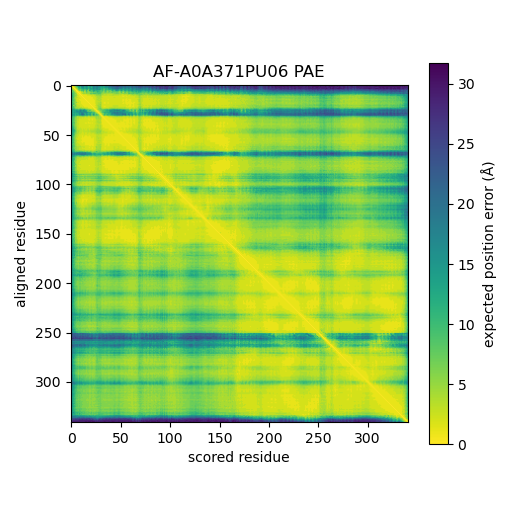5.272 1.00 71.75 106 ASP A C 1
ATOM 804 O O . ASP A 1 106 ? -3.827 8.732 6.230 1.00 71.75 106 ASP A O 1
ATOM 808 N N . ASP A 1 107 ? -5.536 9.126 4.812 1.00 71.88 107 ASP A N 1
ATOM 809 C CA . ASP A 1 107 ? -5.926 10.426 5.378 1.00 71.88 107 ASP A CA 1
ATOM 810 C C . ASP A 1 107 ? -6.330 10.301 6.862 1.00 71.88 107 ASP A C 1
ATOM 812 O O . ASP A 1 107 ? -6.019 11.158 7.698 1.00 71.88 107 ASP A O 1
ATOM 816 N N . GLU A 1 108 ? -7.020 9.213 7.219 1.00 79.88 108 GLU A N 1
ATOM 817 C CA . GLU A 1 108 ? -7.451 8.961 8.595 1.00 79.88 108 GLU A CA 1
ATOM 818 C C . GLU A 1 108 ? -6.275 8.629 9.527 1.00 79.88 108 GLU A C 1
ATOM 820 O O . GLU A 1 108 ? -6.255 9.110 10.666 1.00 79.88 108 GLU A O 1
ATOM 825 N N . LEU A 1 109 ? -5.287 7.849 9.065 1.00 80.19 109 LEU A N 1
ATOM 826 C CA . LEU A 1 109 ? -4.111 7.436 9.842 1.00 80.19 109 LEU A CA 1
ATOM 827 C C . LEU A 1 109 ? -3.278 8.633 10.295 1.00 80.19 109 LEU A C 1
ATOM 829 O O . LEU A 1 109 ? -2.862 8.669 11.454 1.00 80.19 109 LEU A O 1
ATOM 833 N N . GLU A 1 110 ? -3.079 9.620 9.420 1.00 80.56 110 GLU A N 1
ATOM 834 C CA . GLU A 1 110 ? -2.360 10.855 9.759 1.00 80.56 110 GLU A CA 1
ATOM 835 C C . GLU A 1 110 ? -3.037 11.639 10.888 1.00 80.56 110 GLU A C 1
ATOM 837 O O . GLU A 1 110 ? -2.377 12.294 11.698 1.00 80.56 110 GLU A O 1
ATOM 842 N N . CYS A 1 111 ? -4.361 11.539 10.992 1.00 87.19 111 CYS A N 1
ATOM 843 C CA . CYS A 1 111 ? -5.132 12.267 11.989 1.00 87.19 111 CYS A CA 1
ATOM 844 C C . CYS A 1 111 ? -5.343 11.490 13.301 1.00 87.19 111 CYS A C 1
ATOM 846 O O . CYS A 1 111 ? -5.756 12.086 14.306 1.00 87.19 111 CYS A O 1
ATOM 848 N N . LEU A 1 112 ? -5.038 10.184 13.348 1.00 90.56 112 LEU A N 1
ATOM 849 C CA . LEU A 1 112 ? -5.322 9.332 14.512 1.00 90.56 112 LEU A CA 1
ATOM 850 C C . LEU A 1 112 ? -4.670 9.822 15.806 1.00 90.56 112 LEU A C 1
ATOM 852 O O . LEU A 1 112 ? -5.299 9.735 16.863 1.00 90.56 112 LEU A O 1
ATOM 856 N N . VAL A 1 113 ? -3.460 10.387 15.744 1.00 91.81 113 VAL A N 1
ATOM 857 C CA . VAL A 1 113 ? -2.779 10.941 16.930 1.00 91.81 113 VAL A CA 1
ATOM 858 C C . VAL A 1 113 ? -3.626 12.011 17.631 1.00 91.81 113 VAL A C 1
ATOM 860 O O . VAL A 1 113 ? -3.649 12.091 18.860 1.00 91.81 113 VAL A O 1
ATOM 863 N N . SER A 1 114 ? -4.395 12.779 16.854 1.00 90.25 114 SER A N 1
ATOM 864 C CA . SER A 1 114 ? -5.311 13.807 17.354 1.00 90.25 114 SER A CA 1
ATOM 865 C C . SER A 1 114 ? -6.670 13.222 17.752 1.00 90.25 114 SER A C 1
ATOM 867 O O . SER A 1 114 ? -7.307 13.704 18.689 1.00 90.25 114 SER A O 1
ATOM 869 N N . TYR A 1 115 ? -7.124 12.163 17.075 1.00 92.12 115 TYR A N 1
ATOM 870 C CA . TYR A 1 115 ? -8.433 11.551 17.326 1.00 92.12 115 TYR A CA 1
ATOM 871 C C . TYR A 1 115 ? -8.451 10.691 18.588 1.00 92.12 115 TYR A C 1
ATOM 873 O O . TYR A 1 115 ? -9.438 10.713 19.325 1.00 92.12 115 TYR A O 1
ATOM 881 N N . LEU A 1 116 ? -7.383 9.942 18.873 1.00 94.69 116 LEU A N 1
ATOM 882 C CA . LEU A 1 116 ? -7.348 8.980 19.980 1.00 94.69 116 LEU A CA 1
ATOM 883 C C . LEU A 1 116 ? -7.657 9.610 21.354 1.00 94.69 116 LEU A C 1
ATOM 885 O O . LEU A 1 116 ? -8.512 9.062 22.065 1.00 94.69 116 LEU A O 1
ATOM 889 N N . PRO A 1 117 ? -7.059 10.754 21.748 1.00 94.56 117 PRO A N 1
ATOM 890 C CA . PRO A 1 117 ? -7.386 11.401 23.019 1.00 94.56 117 PRO A CA 1
ATOM 891 C C . PRO A 1 117 ? -8.844 11.865 23.085 1.00 94.56 117 PRO A C 1
ATOM 893 O O . PRO A 1 117 ? -9.499 11.677 24.111 1.00 94.56 117 PRO A O 1
ATOM 896 N N . LEU A 1 118 ? -9.368 12.415 21.983 1.00 94.88 118 LEU A N 1
ATOM 897 C CA . LEU A 1 118 ? -10.751 12.886 21.894 1.00 94.88 118 LEU A CA 1
ATOM 898 C C . LEU A 1 118 ? -11.747 11.733 21.948 1.00 94.88 118 LEU A C 1
ATOM 900 O O . LEU A 1 118 ? -12.746 11.829 22.657 1.00 94.88 118 LEU A O 1
ATOM 904 N N . LEU A 1 119 ? -11.465 10.611 21.280 1.00 94.06 119 LEU A N 1
ATOM 905 C CA . LEU A 1 119 ? -12.237 9.383 21.446 1.00 94.06 119 LEU A CA 1
ATOM 906 C C . LEU A 1 119 ? -12.294 9.060 22.943 1.00 94.06 119 LEU A C 1
ATOM 908 O O . LEU A 1 119 ? -13.377 8.971 23.519 1.00 94.06 119 LEU A O 1
ATOM 912 N N . GLY A 1 120 ? -11.130 8.969 23.589 1.00 93.00 120 GLY A N 1
ATOM 913 C CA . GLY A 1 120 ? -10.911 8.613 24.994 1.00 93.00 120 GLY A CA 1
ATOM 914 C C . GLY A 1 120 ? -11.504 9.514 26.083 1.00 93.00 120 GLY A C 1
ATOM 915 O O . GLY A 1 120 ? -11.571 9.066 27.224 1.00 93.00 120 GLY A O 1
ATOM 916 N N . ASN A 1 121 ? -11.935 10.740 25.778 1.00 93.31 121 ASN A N 1
ATOM 917 C CA . ASN A 1 121 ? -12.196 11.763 26.803 1.00 93.31 121 ASN A CA 1
ATOM 918 C C . ASN A 1 121 ? -13.503 11.594 27.605 1.00 93.31 121 ASN A C 1
ATOM 920 O O . ASN A 1 121 ? -13.730 12.326 28.565 1.00 93.31 121 ASN A O 1
ATOM 924 N N . GLY A 1 122 ? -14.359 10.640 27.227 1.00 91.31 122 GLY A N 1
ATOM 925 C CA . GLY A 1 122 ? -15.628 10.361 27.906 1.00 91.31 122 GLY A CA 1
ATOM 926 C C . GLY A 1 122 ? -16.780 11.304 27.539 1.00 91.31 122 GLY A C 1
ATOM 927 O O . GLY A 1 122 ? -17.908 11.052 27.957 1.00 91.31 122 GLY A O 1
ATOM 928 N N . THR A 1 123 ? -16.535 12.336 26.730 1.00 92.62 123 THR A N 1
ATOM 929 C CA . THR A 1 123 ? -17.574 13.241 26.224 1.00 92.62 123 THR A CA 1
ATOM 930 C C . THR A 1 123 ? -18.279 12.601 25.021 1.00 92.62 123 THR A C 1
ATOM 932 O O . THR A 1 123 ? -17.591 12.204 24.070 1.00 92.62 123 THR A O 1
ATOM 935 N N . PRO A 1 124 ? -19.622 12.490 25.014 1.00 91.94 124 PRO A N 1
ATOM 936 C CA . PRO A 1 124 ? -20.376 11.988 23.865 1.00 91.94 124 PRO A CA 1
ATOM 937 C C . PRO A 1 124 ? -20.131 12.808 22.596 1.00 91.94 124 PRO A C 1
ATOM 939 O O . PRO A 1 124 ? -19.899 14.015 22.668 1.00 91.94 124 PRO A O 1
ATOM 942 N N . SER A 1 125 ? -20.252 12.176 21.425 1.00 91.44 125 SER A N 1
ATOM 943 C CA . SER A 1 125 ? -19.951 12.811 20.130 1.00 91.44 125 SER A CA 1
ATOM 944 C C . SER A 1 125 ? -20.652 14.155 19.923 1.00 91.44 125 SER A C 1
ATOM 946 O O . SER A 1 125 ? -20.018 15.105 19.488 1.00 91.44 125 SER A O 1
ATOM 948 N N . GLY A 1 126 ? -21.946 14.253 20.248 1.00 89.94 126 GLY A N 1
ATOM 949 C CA . GLY A 1 126 ? -22.736 15.473 20.036 1.00 89.94 126 GLY A CA 1
ATOM 950 C C . GLY A 1 126 ? -22.456 16.611 21.024 1.00 89.94 126 GLY A C 1
ATOM 951 O O . GLY A 1 126 ? -22.909 17.729 20.791 1.00 89.94 126 GLY A O 1
ATOM 952 N N . GLU A 1 127 ? -21.739 16.338 22.115 1.00 93.44 127 GLU A N 1
ATOM 953 C CA . GLU A 1 127 ? -21.395 17.319 23.157 1.00 93.44 127 GLU A CA 1
ATOM 954 C C . GLU A 1 127 ? -19.931 17.773 23.072 1.00 93.44 127 GLU A C 1
ATOM 956 O O . GLU A 1 127 ? -19.545 18.754 23.706 1.00 93.44 127 GLU A O 1
ATOM 961 N N . ASP A 1 128 ? -19.113 17.079 22.279 1.00 94.38 128 ASP A N 1
ATOM 962 C CA . ASP A 1 128 ? -17.707 17.397 22.077 1.00 94.38 128 ASP A CA 1
ATOM 963 C C . ASP A 1 128 ? -17.529 18.335 20.872 1.00 94.38 128 ASP A C 1
ATOM 965 O O . ASP A 1 128 ? -17.623 17.935 19.707 1.00 94.38 128 ASP A O 1
ATOM 969 N N . THR A 1 129 ? -17.282 19.614 21.154 1.00 92.62 129 THR A N 1
ATOM 970 C CA . THR A 1 129 ? -17.076 20.640 20.122 1.00 92.62 129 THR A CA 1
ATOM 971 C C . THR A 1 129 ? -15.835 20.385 19.278 1.00 92.62 129 THR A C 1
ATOM 973 O O . THR A 1 129 ? -15.854 20.663 18.081 1.00 92.62 129 THR A O 1
ATOM 976 N N . ASP A 1 130 ? -14.781 19.834 19.879 1.00 91.88 130 ASP A N 1
ATOM 977 C CA . ASP A 1 130 ? -13.531 19.559 19.176 1.00 91.88 130 ASP A CA 1
ATOM 978 C C . ASP A 1 130 ? -13.726 18.372 18.230 1.00 91.88 130 ASP A C 1
ATOM 980 O O . ASP A 1 130 ? -13.284 18.419 17.087 1.00 91.88 130 ASP A O 1
ATOM 984 N N . TRP A 1 131 ? -14.477 17.349 18.657 1.00 92.25 131 TRP A N 1
ATOM 985 C CA . TRP A 1 131 ? -14.843 16.218 17.800 1.00 92.25 131 TRP A CA 1
ATOM 986 C C . TRP A 1 131 ? -15.765 16.625 16.647 1.00 92.25 131 TRP A C 1
ATOM 988 O O . TRP A 1 131 ? -15.524 16.276 15.494 1.00 92.25 131 TRP A O 1
ATOM 998 N N . THR A 1 132 ? -16.830 17.374 16.937 1.00 89.25 132 THR A N 1
ATOM 999 C CA . THR A 1 132 ? -17.802 17.791 15.909 1.00 89.25 132 THR A CA 1
ATOM 1000 C C . THR A 1 132 ? -17.185 18.704 14.852 1.00 89.25 132 THR A C 1
ATOM 1002 O O . THR A 1 132 ? -17.588 18.637 13.690 1.00 89.25 132 THR A O 1
ATOM 1005 N N . ALA A 1 133 ? -16.178 19.504 15.213 1.00 89.31 133 ALA A N 1
ATOM 1006 C CA . ALA A 1 133 ? -15.440 20.345 14.273 1.00 89.31 133 ALA A CA 1
ATOM 1007 C C . ALA A 1 133 ? -14.639 19.547 13.227 1.00 89.31 133 ALA A C 1
ATOM 1009 O O . ALA A 1 133 ? -14.369 20.077 12.151 1.00 89.31 133 ALA A O 1
ATOM 1010 N N . LEU A 1 134 ? -14.295 18.284 13.507 1.00 85.81 134 LEU A N 1
ATOM 1011 C CA . LEU A 1 134 ? -13.568 17.416 12.573 1.00 85.81 134 LEU A CA 1
ATOM 1012 C C . LEU A 1 134 ? -14.442 16.924 11.410 1.00 85.81 134 LEU A C 1
ATOM 1014 O O . LEU A 1 134 ? -13.904 16.463 10.411 1.00 85.81 134 LEU A O 1
ATOM 1018 N N . ALA A 1 135 ? -15.774 17.017 11.529 1.00 83.44 135 ALA A N 1
ATOM 1019 C CA . ALA A 1 135 ? -16.730 16.536 10.526 1.00 83.44 135 ALA A CA 1
ATOM 1020 C C . ALA A 1 135 ? -16.537 15.054 10.122 1.00 83.44 135 ALA A C 1
ATOM 1022 O O . ALA A 1 135 ? -16.833 14.667 8.993 1.00 83.44 135 ALA A O 1
ATOM 1023 N N . VAL A 1 136 ? -16.072 14.227 11.063 1.00 85.94 136 VAL A N 1
ATOM 1024 C CA . VAL A 1 136 ? -15.889 12.775 10.905 1.00 85.94 136 VAL A CA 1
ATOM 1025 C C . VAL A 1 136 ? -17.042 11.985 11.538 1.00 85.94 136 VAL A C 1
ATOM 1027 O O . VAL A 1 136 ? -17.922 12.551 12.191 1.00 85.94 136 VAL A O 1
ATOM 1030 N N . ALA A 1 137 ? -17.026 10.660 11.361 1.00 90.00 137 ALA A N 1
ATOM 1031 C CA . ALA A 1 137 ? -17.957 9.732 12.005 1.00 90.00 137 ALA A CA 1
ATOM 1032 C C . ALA A 1 137 ? -18.013 9.906 13.537 1.00 90.00 137 ALA A C 1
ATOM 1034 O O . ALA A 1 137 ? -17.080 10.401 14.177 1.00 90.00 137 ALA A O 1
ATOM 1035 N N . SER A 1 138 ? -19.104 9.470 14.157 1.00 93.38 138 SER A N 1
ATOM 1036 C CA . SER A 1 138 ? -19.299 9.579 15.601 1.00 93.38 138 SER A CA 1
ATOM 1037 C C . SER A 1 138 ? -18.304 8.705 16.380 1.00 93.38 138 SER A C 1
ATOM 1039 O O . SER A 1 138 ? -17.856 7.654 15.917 1.00 93.38 138 SER A O 1
ATOM 1041 N N . LYS A 1 139 ? -17.974 9.086 17.617 1.00 94.62 139 LYS A N 1
ATOM 1042 C CA . LYS A 1 139 ? -17.124 8.282 18.511 1.00 94.62 139 LYS A CA 1
ATOM 1043 C C . LYS A 1 139 ? -17.689 6.877 18.733 1.00 94.62 139 LYS A C 1
ATOM 1045 O O . LYS A 1 139 ? -16.929 5.924 18.908 1.00 94.62 139 LYS A O 1
ATOM 1050 N N . GLU A 1 140 ? -19.013 6.733 18.737 1.00 94.19 140 GLU A N 1
ATOM 1051 C CA . GLU A 1 140 ? -19.700 5.446 18.846 1.00 94.19 140 GLU A CA 1
ATOM 1052 C C . GLU A 1 140 ? -19.459 4.573 17.609 1.00 94.19 140 GLU A C 1
ATOM 1054 O O . GLU A 1 140 ? -19.214 3.375 17.758 1.00 94.19 140 GLU A O 1
ATOM 1059 N N . GLU A 1 141 ? -19.453 5.158 16.408 1.00 94.38 141 GLU A N 1
ATOM 1060 C CA . GLU A 1 141 ? -19.103 4.462 15.164 1.00 94.38 141 GLU A CA 1
ATOM 1061 C C . GLU A 1 141 ? -17.646 3.991 15.191 1.00 94.38 141 GLU A C 1
ATOM 1063 O O . GLU A 1 141 ? -17.374 2.811 14.949 1.00 94.38 141 GLU A O 1
ATOM 1068 N N . TRP A 1 142 ? -16.722 4.866 15.603 1.00 93.81 142 TRP A N 1
ATOM 1069 C CA . TRP A 1 142 ? -15.297 4.548 15.748 1.00 93.81 142 TRP A CA 1
ATOM 1070 C C . TRP A 1 142 ? -15.032 3.390 16.716 1.00 93.81 142 TRP A C 1
ATOM 1072 O O . TRP A 1 142 ? -14.174 2.540 16.467 1.00 93.81 142 TRP A O 1
ATOM 1082 N N . ARG A 1 143 ? -15.785 3.328 17.815 1.00 95.25 143 ARG A N 1
ATOM 1083 C CA . ARG A 1 143 ? -15.604 2.331 18.883 1.00 95.25 143 ARG A CA 1
ATOM 1084 C C . ARG A 1 143 ? -16.436 1.074 18.709 1.00 95.25 143 ARG A C 1
ATOM 1086 O O . ARG A 1 143 ? -16.273 0.129 19.484 1.00 95.25 143 ARG A O 1
ATOM 1093 N N . CYS A 1 144 ? -17.356 1.045 17.748 1.00 95.94 144 CYS A N 1
ATOM 1094 C CA . CYS A 1 144 ? -18.267 -0.081 17.641 1.00 95.94 144 CYS A CA 1
ATOM 1095 C C . CYS A 1 144 ? -17.514 -1.378 17.281 1.00 95.94 144 CYS A C 1
ATOM 1097 O O . CYS A 1 144 ? -16.515 -1.342 16.555 1.00 95.94 144 CYS A O 1
ATOM 1099 N N . PRO A 1 145 ? -18.001 -2.552 17.728 1.00 97.25 145 PRO A N 1
ATOM 1100 C CA . PRO A 1 145 ? -17.316 -3.828 17.516 1.00 97.25 145 PRO A CA 1
ATOM 1101 C C . PRO A 1 145 ? -16.946 -4.114 16.059 1.00 97.25 145 PRO A C 1
ATOM 1103 O O . PRO A 1 145 ? -15.871 -4.639 15.778 1.00 97.25 145 PRO A O 1
ATOM 1106 N N . ARG A 1 146 ? -17.833 -3.759 15.123 1.00 96.31 146 ARG A N 1
ATOM 1107 C CA . ARG A 1 146 ? -17.622 -4.000 13.697 1.00 96.31 146 ARG A CA 1
ATOM 1108 C C . ARG A 1 146 ? -16.501 -3.139 13.126 1.00 96.31 146 ARG A C 1
ATOM 1110 O O . ARG A 1 146 ? -15.701 -3.666 12.358 1.00 96.31 146 ARG A O 1
ATOM 1117 N N . ASN A 1 147 ? -16.412 -1.876 13.542 1.00 96.12 147 ASN A N 1
ATOM 1118 C CA . ASN A 1 147 ? -15.335 -0.989 13.122 1.00 96.12 147 ASN A CA 1
ATOM 1119 C C . ASN A 1 147 ? -13.982 -1.452 13.671 1.00 96.12 147 ASN A C 1
ATOM 1121 O O . ASN A 1 147 ? -13.026 -1.595 12.919 1.00 96.12 147 ASN A O 1
ATOM 1125 N N . VAL A 1 148 ? -13.927 -1.801 14.961 1.00 97.69 148 VAL A N 1
ATOM 1126 C CA . VAL A 1 148 ? -12.702 -2.321 15.593 1.00 97.69 148 VAL A CA 1
ATOM 1127 C C . VAL A 1 148 ? -12.245 -3.625 14.928 1.00 97.69 148 VAL A C 1
ATOM 1129 O O . VAL A 1 148 ? -11.068 -3.780 14.622 1.00 97.69 148 VAL A O 1
ATOM 1132 N N . ALA A 1 149 ? -13.162 -4.552 14.628 1.00 97.81 149 ALA A N 1
ATOM 1133 C CA . ALA A 1 149 ? -12.828 -5.759 13.867 1.00 97.81 149 ALA A CA 1
ATOM 1134 C C . ALA A 1 149 ? -12.315 -5.435 12.452 1.00 97.81 149 ALA A C 1
ATOM 1136 O O . ALA A 1 149 ? -11.383 -6.078 11.975 1.00 97.81 149 ALA A O 1
ATOM 1137 N N . GLY A 1 150 ? -12.913 -4.443 11.787 1.00 96.44 150 GLY A N 1
ATOM 1138 C CA . GLY A 1 150 ? -12.475 -3.948 10.484 1.00 96.44 150 GLY A CA 1
ATOM 1139 C C . GLY A 1 150 ? -11.040 -3.428 10.518 1.00 96.44 150 GLY A C 1
ATOM 1140 O O . GLY A 1 150 ? -10.200 -3.936 9.780 1.00 96.44 150 GLY A O 1
ATOM 1141 N N . TYR A 1 151 ? -10.719 -2.527 11.449 1.00 96.75 151 TYR A N 1
ATOM 1142 C CA . TYR A 1 151 ? -9.350 -2.042 11.640 1.00 96.75 151 TYR A CA 1
ATOM 1143 C C . TYR A 1 151 ? -8.362 -3.146 12.024 1.00 96.75 151 TYR A C 1
ATOM 1145 O O . TYR A 1 151 ? -7.224 -3.142 11.557 1.00 96.75 151 TYR A O 1
ATOM 1153 N N . ALA A 1 152 ? -8.789 -4.146 12.800 1.00 97.75 152 ALA A N 1
ATOM 1154 C CA . ALA A 1 152 ? -7.941 -5.297 13.087 1.00 97.75 152 ALA A CA 1
ATOM 1155 C C . ALA A 1 152 ? -7.590 -6.076 11.808 1.00 97.75 152 ALA A C 1
ATOM 1157 O O . ALA A 1 152 ? -6.435 -6.442 11.601 1.00 97.75 152 ALA A O 1
ATOM 1158 N N . ARG A 1 153 ? -8.565 -6.292 10.914 1.00 96.19 153 ARG A N 1
ATOM 1159 C CA . ARG A 1 153 ? -8.342 -6.926 9.603 1.00 96.19 153 ARG A CA 1
ATOM 1160 C C . ARG A 1 153 ? -7.447 -6.087 8.695 1.00 96.19 153 ARG A C 1
ATOM 1162 O O . ARG A 1 153 ? -6.606 -6.640 7.992 1.00 96.19 153 ARG A O 1
ATOM 1169 N N . VAL A 1 154 ? -7.613 -4.771 8.741 1.00 93.81 154 VAL A N 1
ATOM 1170 C CA . VAL A 1 154 ? -6.776 -3.804 8.032 1.00 93.81 154 VAL A CA 1
ATOM 1171 C C . VAL A 1 154 ? -5.317 -3.920 8.504 1.00 93.81 154 VAL A C 1
ATOM 1173 O O . VAL A 1 154 ? -4.421 -4.117 7.686 1.00 93.81 154 VAL A O 1
ATOM 1176 N N . ALA A 1 155 ? -5.054 -3.923 9.809 1.00 94.56 155 ALA A N 1
ATOM 1177 C CA . ALA A 1 155 ? -3.700 -4.125 10.329 1.00 94.56 155 ALA A CA 1
ATOM 1178 C C . ALA A 1 155 ? -3.133 -5.520 9.974 1.00 94.56 155 ALA A C 1
ATOM 1180 O O . ALA A 1 155 ? -1.974 -5.638 9.581 1.00 94.56 155 ALA A O 1
ATOM 1181 N N . VAL A 1 156 ? -3.953 -6.581 10.016 1.00 94.69 156 VAL A N 1
ATOM 1182 C CA . VAL A 1 156 ? -3.529 -7.931 9.586 1.00 94.69 156 VAL A CA 1
ATOM 1183 C C . VAL A 1 156 ? -3.121 -7.958 8.117 1.00 94.69 156 VAL A C 1
ATOM 1185 O O . VAL A 1 156 ? -2.158 -8.634 7.781 1.00 94.69 156 VAL A O 1
ATOM 1188 N N . ASP A 1 157 ? -3.832 -7.262 7.236 1.00 90.62 157 ASP A N 1
ATOM 1189 C CA . ASP A 1 157 ? -3.499 -7.224 5.811 1.00 90.62 157 ASP A CA 1
ATOM 1190 C C . ASP A 1 157 ? -2.274 -6.344 5.504 1.00 90.62 157 ASP A C 1
ATOM 1192 O O . ASP A 1 157 ? -1.596 -6.611 4.523 1.00 90.62 157 ASP A O 1
ATOM 1196 N N . ILE A 1 158 ? -1.901 -5.392 6.367 1.00 88.94 158 ILE A N 1
ATOM 1197 C CA . ILE A 1 158 ? -0.584 -4.729 6.271 1.00 88.94 158 ILE A CA 1
ATOM 1198 C C . ILE A 1 158 ? 0.533 -5.733 6.607 1.00 88.94 158 ILE A C 1
ATOM 1200 O O . ILE A 1 158 ? 1.481 -5.903 5.846 1.00 88.94 158 ILE A O 1
ATOM 1204 N N . LEU A 1 159 ? 0.387 -6.462 7.717 1.00 89.62 159 LEU A N 1
ATOM 1205 C CA . LEU A 1 159 ? 1.402 -7.398 8.227 1.00 89.62 159 LEU A CA 1
ATOM 1206 C C . LEU A 1 159 ? 1.492 -8.716 7.444 1.00 89.62 159 LEU A C 1
ATOM 1208 O O . LEU A 1 159 ? 2.530 -9.374 7.411 1.00 89.62 159 LEU A O 1
ATOM 1212 N N . ALA A 1 160 ? 0.377 -9.148 6.865 1.00 88.62 160 ALA A N 1
ATOM 1213 C CA . ALA A 1 160 ? 0.239 -10.382 6.106 1.00 88.62 160 ALA A CA 1
ATOM 1214 C C . ALA A 1 160 ? -0.696 -10.157 4.900 1.00 88.62 160 ALA A C 1
ATOM 1216 O O . ALA A 1 160 ? -1.842 -10.641 4.904 1.00 88.62 160 ALA A O 1
ATOM 1217 N N . PRO A 1 161 ? -0.217 -9.444 3.859 1.00 85.19 161 PRO A N 1
ATOM 1218 C CA . PRO A 1 161 ? -1.026 -9.053 2.709 1.00 85.19 161 PRO A CA 1
ATOM 1219 C C . PRO A 1 161 ? -1.768 -10.209 2.049 1.00 85.19 161 PRO A C 1
ATOM 1221 O O . PRO A 1 161 ? -1.210 -11.276 1.780 1.00 85.19 161 PRO A O 1
ATOM 1224 N N . GLY A 1 162 ? -3.056 -9.994 1.773 1.00 79.88 162 GLY A N 1
ATOM 1225 C CA . GLY A 1 162 ? -3.903 -10.961 1.073 1.00 79.88 162 GLY A CA 1
ATOM 1226 C C . GLY A 1 162 ? -4.371 -12.152 1.914 1.00 79.88 162 GLY A C 1
ATOM 1227 O O . GLY A 1 162 ? -5.022 -13.046 1.373 1.00 79.88 162 GLY A O 1
ATOM 1228 N N . THR A 1 163 ? -4.090 -12.179 3.220 1.00 86.50 163 THR A N 1
ATOM 1229 C CA . THR A 1 163 ? -4.568 -13.249 4.120 1.00 86.50 163 THR A CA 1
ATOM 1230 C C . THR A 1 163 ? -5.949 -12.987 4.722 1.00 86.50 163 THR A C 1
ATOM 1232 O O . THR A 1 163 ? -6.498 -13.864 5.388 1.00 86.50 163 THR A O 1
ATOM 1235 N N . THR A 1 164 ? -6.518 -11.801 4.487 1.00 88.25 164 THR A N 1
ATOM 1236 C CA . THR A 1 164 ? -7.775 -11.352 5.098 1.00 88.25 164 THR A CA 1
ATOM 1237 C C . THR A 1 164 ? -8.750 -10.796 4.057 1.00 88.25 164 THR A C 1
ATOM 1239 O O . THR A 1 164 ? -8.349 -10.247 3.029 1.00 88.25 164 THR A O 1
ATOM 1242 N N . ASP A 1 165 ? -10.047 -10.977 4.318 1.00 86.81 165 ASP A N 1
ATOM 1243 C CA . ASP A 1 165 ? -11.165 -10.519 3.494 1.00 86.81 165 ASP A CA 1
ATOM 1244 C C . ASP A 1 165 ? -11.981 -9.404 4.176 1.00 86.81 165 ASP A C 1
ATOM 1246 O O . ASP A 1 165 ? -11.774 -9.078 5.344 1.00 86.81 165 ASP A O 1
ATOM 1250 N N . GLY A 1 166 ? -12.934 -8.812 3.445 1.00 87.12 166 GLY A N 1
ATOM 1251 C CA . GLY A 1 166 ? -13.892 -7.859 4.021 1.00 87.12 166 GLY A CA 1
ATOM 1252 C C . GLY A 1 166 ? -13.255 -6.566 4.539 1.00 87.12 166 GLY A C 1
ATOM 1253 O O . GLY A 1 166 ? -13.632 -6.088 5.611 1.00 87.12 166 GLY A O 1
ATOM 1254 N N . ILE A 1 167 ? -12.274 -6.054 3.798 1.00 89.56 167 ILE A N 1
ATOM 1255 C CA . ILE A 1 167 ? -11.641 -4.743 3.970 1.00 89.56 167 ILE A CA 1
ATOM 1256 C C . ILE A 1 167 ? -11.566 -4.058 2.596 1.00 89.56 167 ILE A C 1
ATOM 1258 O O . ILE A 1 167 ? -11.504 -4.784 1.592 1.00 89.56 167 ILE A O 1
ATOM 1262 N N . PRO A 1 168 ? -11.563 -2.716 2.530 1.00 87.50 168 PRO A N 1
ATOM 1263 C CA . PRO A 1 168 ? -11.326 -1.996 1.282 1.00 87.50 168 PRO A CA 1
ATOM 1264 C C . PRO A 1 168 ? -10.001 -2.399 0.635 1.00 87.50 168 PRO A C 1
ATOM 1266 O O . PRO A 1 168 ? -9.023 -2.720 1.325 1.00 87.50 168 PRO A O 1
ATOM 1269 N N . ALA A 1 169 ? -9.953 -2.409 -0.698 1.00 86.94 169 ALA A N 1
ATOM 1270 C CA . ALA A 1 169 ? -8.689 -2.605 -1.383 1.00 86.94 169 ALA A CA 1
ATOM 1271 C C . ALA A 1 169 ? -7.796 -1.370 -1.231 1.00 86.94 169 ALA A C 1
ATOM 1273 O O . ALA A 1 169 ? -8.265 -0.239 -1.244 1.00 86.94 169 ALA A O 1
ATOM 1274 N N . ARG A 1 170 ? -6.487 -1.597 -1.119 1.00 85.19 170 ARG A N 1
ATOM 1275 C CA . ARG A 1 170 ? -5.486 -0.546 -0.918 1.00 85.19 170 ARG A CA 1
ATOM 1276 C C . ARG A 1 170 ? -4.103 -1.003 -1.356 1.00 85.19 170 ARG A C 1
ATOM 1278 O O . ARG A 1 170 ? -3.884 -2.194 -1.607 1.00 85.19 170 ARG A O 1
ATOM 1285 N N . LEU A 1 171 ? -3.203 -0.035 -1.458 1.00 85.56 171 LEU A N 1
ATOM 1286 C CA . LEU A 1 171 ? -1.765 -0.257 -1.562 1.00 85.56 171 LEU A CA 1
ATOM 1287 C C . LEU A 1 171 ? -1.158 -0.242 -0.158 1.00 85.56 171 LEU A C 1
ATOM 1289 O O . LEU A 1 171 ? -1.682 0.434 0.723 1.00 85.56 171 LEU A O 1
ATOM 1293 N N . SER A 1 172 ? -0.070 -0.982 0.052 1.00 79.75 172 SER A N 1
ATOM 1294 C CA . SER A 1 172 ? 0.728 -0.833 1.273 1.00 79.75 172 SER A CA 1
ATOM 1295 C C . SER A 1 172 ? 1.427 0.523 1.287 1.00 79.75 172 SER A C 1
ATOM 1297 O O . SER A 1 172 ? 1.779 1.023 0.220 1.00 79.75 172 SER A O 1
ATOM 1299 N N . THR A 1 173 ? 1.723 1.064 2.466 1.00 78.56 173 THR A N 1
ATOM 1300 C CA . THR A 1 173 ? 2.485 2.314 2.632 1.00 78.56 173 THR A CA 1
ATOM 1301 C C . THR A 1 173 ? 3.795 2.287 1.842 1.00 78.56 173 THR A C 1
ATOM 1303 O O . THR A 1 173 ? 4.059 3.191 1.059 1.00 78.56 173 THR A O 1
ATOM 1306 N N . ALA A 1 174 ? 4.529 1.169 1.894 1.00 80.12 174 ALA A N 1
ATOM 1307 C CA . ALA A 1 174 ? 5.741 0.977 1.094 1.00 80.12 174 ALA A CA 1
ATOM 1308 C C . ALA A 1 174 ? 5.510 1.074 -0.431 1.00 80.12 174 ALA A C 1
ATOM 1310 O O . ALA A 1 174 ? 6.358 1.597 -1.145 1.00 80.12 174 ALA A O 1
ATOM 1311 N N . ASP A 1 175 ? 4.365 0.600 -0.943 1.00 87.62 175 ASP A N 1
ATOM 1312 C CA . ASP A 1 175 ? 4.039 0.720 -2.375 1.00 87.62 175 ASP A CA 1
ATOM 1313 C C . ASP A 1 175 ? 3.701 2.188 -2.720 1.00 87.62 175 ASP A C 1
ATOM 1315 O O . ASP A 1 175 ? 3.979 2.636 -3.830 1.00 87.62 175 ASP A O 1
ATOM 1319 N N . GLN A 1 176 ? 3.098 2.942 -1.793 1.00 86.88 176 GLN A N 1
ATOM 1320 C CA . GLN A 1 176 ? 2.745 4.354 -1.986 1.00 86.88 176 GLN A CA 1
ATOM 1321 C C . GLN A 1 176 ? 3.971 5.270 -1.971 1.00 86.88 176 GLN A C 1
ATOM 1323 O O . GLN A 1 176 ? 4.121 6.115 -2.853 1.00 86.88 176 GLN A O 1
ATOM 1328 N N . GLU A 1 177 ? 4.879 5.069 -1.023 1.00 85.88 177 GLU A N 1
ATOM 1329 C CA . GLU A 1 177 ? 6.161 5.777 -0.981 1.00 85.88 177 GLU A CA 1
ATOM 1330 C C . GLU A 1 177 ? 7.004 5.463 -2.215 1.00 85.88 177 GLU A C 1
ATOM 1332 O O . GLU A 1 177 ? 7.565 6.362 -2.839 1.00 85.88 177 GLU A O 1
ATOM 1337 N N . GLU A 1 178 ? 7.018 4.196 -2.640 1.00 91.25 178 GLU A N 1
ATOM 1338 C CA . GLU A 1 178 ? 7.706 3.789 -3.860 1.00 91.25 178 GLU A CA 1
ATOM 1339 C C . GLU A 1 178 ? 7.113 4.480 -5.103 1.00 91.25 178 GLU A C 1
ATOM 1341 O O . GLU A 1 178 ? 7.861 4.865 -6.005 1.00 91.25 178 GLU A O 1
ATOM 1346 N N . ILE A 1 179 ? 5.794 4.722 -5.149 1.00 93.69 179 ILE A N 1
ATOM 1347 C CA . ILE A 1 179 ? 5.175 5.552 -6.196 1.00 93.69 179 ILE A CA 1
ATOM 1348 C C . ILE A 1 179 ? 5.723 6.984 -6.151 1.00 93.69 179 ILE A C 1
ATOM 1350 O O . ILE A 1 179 ? 6.135 7.496 -7.196 1.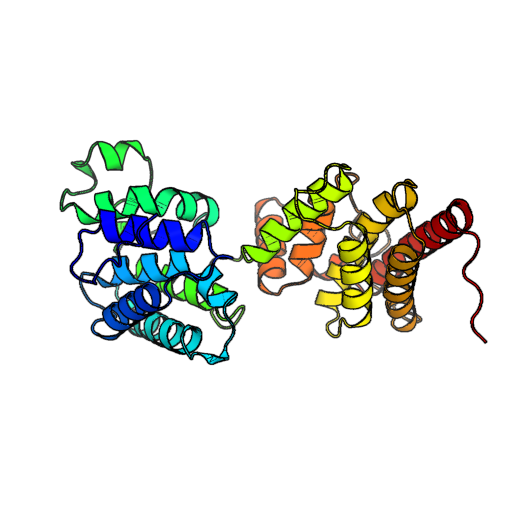00 93.69 179 ILE A O 1
ATOM 1354 N N . GLN A 1 180 ? 5.750 7.616 -4.974 1.00 91.69 180 GLN A N 1
ATOM 1355 C CA . GLN A 1 180 ? 6.217 8.998 -4.812 1.00 91.69 180 GLN A CA 1
ATOM 1356 C C . GLN A 1 180 ? 7.689 9.152 -5.215 1.00 91.69 180 GLN A C 1
ATOM 1358 O O . GLN A 1 180 ? 8.025 10.039 -6.004 1.00 91.69 180 GLN A O 1
ATOM 1363 N N . ASP A 1 181 ? 8.560 8.253 -4.755 1.00 93.56 181 ASP A N 1
ATOM 1364 C CA . ASP A 1 181 ? 9.991 8.274 -5.067 1.00 93.56 181 ASP A CA 1
ATOM 1365 C C . ASP A 1 181 ? 10.265 8.072 -6.559 1.00 93.56 181 ASP A C 1
ATOM 1367 O O . ASP A 1 181 ? 11.096 8.768 -7.157 1.00 93.56 181 ASP A O 1
ATOM 1371 N N . LEU A 1 182 ? 9.553 7.138 -7.194 1.00 96.06 182 LEU A N 1
ATOM 1372 C CA . LEU A 1 182 ? 9.680 6.900 -8.628 1.00 96.06 182 LEU A CA 1
ATOM 1373 C C . LEU A 1 182 ? 9.134 8.069 -9.449 1.00 96.06 182 LEU A C 1
ATOM 1375 O O . LEU A 1 182 ? 9.769 8.455 -10.431 1.00 96.06 182 LEU A O 1
ATOM 1379 N N . ALA A 1 183 ? 8.000 8.654 -9.062 1.00 94.38 183 ALA A N 1
ATOM 1380 C CA . ALA A 1 183 ? 7.457 9.838 -9.722 1.00 94.38 183 ALA A CA 1
ATOM 1381 C C . ALA A 1 183 ? 8.443 11.015 -9.622 1.00 94.38 183 ALA A C 1
ATOM 1383 O O . ALA A 1 183 ? 8.801 11.617 -10.640 1.00 94.38 183 ALA A O 1
ATOM 1384 N N . ALA A 1 184 ? 8.980 11.277 -8.428 1.00 93.50 184 ALA A N 1
ATOM 1385 C CA . ALA A 1 184 ? 9.987 12.307 -8.187 1.00 93.50 184 ALA A CA 1
ATOM 1386 C C . ALA A 1 184 ? 11.255 12.084 -9.035 1.00 93.50 184 ALA A C 1
ATOM 1388 O O . ALA A 1 184 ? 11.750 13.013 -9.688 1.00 93.50 184 ALA A O 1
ATOM 1389 N N . LEU A 1 185 ? 11.740 10.838 -9.115 1.00 94.88 185 LEU A N 1
ATOM 1390 C CA . LEU A 1 185 ? 12.848 10.453 -9.994 1.00 94.88 185 LEU A CA 1
ATOM 1391 C C . LEU A 1 185 ? 12.531 10.757 -11.461 1.00 94.88 185 LEU A C 1
ATOM 1393 O O . LEU A 1 185 ? 13.355 11.371 -12.143 1.00 94.88 185 LEU A O 1
ATOM 1397 N N . LEU A 1 186 ? 11.356 10.359 -11.955 1.00 93.69 186 LEU A N 1
ATOM 1398 C CA . LEU A 1 186 ? 10.952 10.562 -13.350 1.00 93.69 186 LEU A CA 1
ATOM 1399 C C . LEU A 1 186 ? 10.781 12.046 -13.707 1.00 93.69 186 LEU A C 1
ATOM 1401 O O . LEU A 1 186 ? 11.044 12.425 -14.850 1.00 93.69 186 LEU A O 1
ATOM 1405 N N . HIS A 1 187 ? 10.447 12.896 -12.735 1.00 92.25 187 HIS A N 1
ATOM 1406 C CA . HIS A 1 187 ? 10.459 14.355 -12.880 1.00 92.25 187 HIS A CA 1
ATOM 1407 C C . HIS A 1 187 ? 11.862 14.984 -12.817 1.00 92.25 187 HIS A C 1
ATOM 1409 O O . HIS A 1 187 ? 12.003 16.191 -13.017 1.00 92.25 187 HIS A O 1
ATOM 1415 N N . GLY A 1 188 ? 12.913 14.192 -12.586 1.00 90.38 188 GLY A N 1
ATOM 1416 C CA . GLY A 1 188 ? 14.292 14.675 -12.482 1.00 90.38 188 GLY A CA 1
ATOM 1417 C C . GLY A 1 188 ? 14.658 15.236 -11.108 1.00 90.38 188 GLY A C 1
ATOM 1418 O O . GLY A 1 188 ? 15.725 15.832 -10.966 1.00 90.38 188 GLY A O 1
ATOM 1419 N N . CYS A 1 189 ? 13.809 15.016 -10.105 1.00 90.75 189 CYS A N 1
ATOM 1420 C CA . CYS A 1 189 ? 13.950 15.528 -8.747 1.00 90.75 189 CYS A CA 1
ATOM 1421 C C . CYS A 1 189 ? 13.923 14.369 -7.733 1.00 90.75 189 CYS A C 1
ATOM 1423 O O . CYS A 1 189 ? 13.008 14.322 -6.917 1.00 90.75 189 CYS A O 1
ATOM 1425 N N . PRO A 1 190 ? 14.875 13.413 -7.778 1.00 90.38 190 PRO A N 1
ATOM 1426 C CA . PRO A 1 190 ? 14.854 12.264 -6.875 1.00 90.38 190 PRO A CA 1
ATOM 1427 C C . PRO A 1 190 ? 14.896 12.713 -5.410 1.00 90.38 190 PRO A C 1
ATOM 1429 O O . PRO A 1 190 ? 15.674 13.606 -5.051 1.00 90.38 190 PRO A O 1
ATOM 1432 N N . THR A 1 191 ? 14.085 12.068 -4.574 1.00 89.62 191 THR A N 1
ATOM 1433 C CA . THR A 1 191 ? 14.037 12.294 -3.126 1.00 89.62 191 THR A CA 1
ATOM 1434 C C . THR A 1 191 ? 15.438 12.152 -2.507 1.00 89.62 191 THR A C 1
ATOM 1436 O O . THR A 1 191 ? 16.215 11.283 -2.929 1.00 89.62 191 THR A O 1
ATOM 1439 N N . PRO A 1 192 ? 15.822 12.983 -1.516 1.00 87.75 192 PRO A N 1
ATOM 1440 C CA . PRO A 1 192 ? 17.102 12.837 -0.828 1.00 87.75 192 PRO A CA 1
ATOM 1441 C C . PRO A 1 192 ? 17.320 11.408 -0.312 1.00 87.75 192 PRO A C 1
ATOM 1443 O O . PRO A 1 192 ? 16.480 10.858 0.385 1.00 87.75 192 PRO A O 1
ATOM 1446 N N . GLY A 1 193 ? 18.469 10.812 -0.643 1.00 85.50 193 GLY A N 1
ATOM 1447 C CA . GLY A 1 193 ? 18.800 9.429 -0.271 1.00 85.50 193 GLY A CA 1
ATOM 1448 C C . GLY A 1 193 ? 18.457 8.379 -1.334 1.00 85.50 193 GLY A C 1
ATOM 1449 O O . GLY A 1 193 ? 19.067 7.309 -1.331 1.00 85.50 193 GLY A O 1
ATOM 1450 N N . VAL A 1 194 ? 17.594 8.694 -2.307 1.00 88.62 194 VAL A N 1
ATOM 1451 C CA . VAL A 1 194 ? 17.271 7.786 -3.417 1.00 88.62 194 VAL A CA 1
ATOM 1452 C C . VAL A 1 194 ? 18.404 7.774 -4.445 1.00 88.62 194 VAL A C 1
ATOM 1454 O O . VAL A 1 194 ? 18.732 8.775 -5.087 1.00 88.62 194 VAL A O 1
ATOM 1457 N N . SER A 1 195 ? 19.016 6.605 -4.640 1.00 93.12 195 SER A N 1
ATOM 1458 C CA . SER A 1 195 ? 20.033 6.405 -5.675 1.00 93.12 195 SER A CA 1
ATOM 1459 C C . SER A 1 195 ? 19.379 6.035 -7.003 1.00 93.12 195 SER A C 1
ATOM 1461 O O . SER A 1 195 ? 18.851 4.935 -7.162 1.00 93.12 195 SER A O 1
ATOM 1463 N N . VAL A 1 196 ? 19.485 6.923 -7.998 1.00 94.19 196 VAL A N 1
ATOM 1464 C CA . VAL A 1 196 ? 18.981 6.681 -9.364 1.00 94.19 196 VAL A CA 1
ATOM 1465 C C . VAL A 1 196 ? 19.571 5.400 -9.956 1.00 94.19 196 VAL A C 1
ATOM 1467 O O . VAL A 1 196 ? 18.845 4.569 -10.492 1.00 94.19 196 VAL A O 1
ATOM 1470 N N . SER A 1 197 ? 20.889 5.207 -9.833 1.00 94.44 197 SER A N 1
ATOM 1471 C CA . SER A 1 197 ? 21.549 4.015 -10.385 1.00 94.44 197 SER A CA 1
ATOM 1472 C C . SER A 1 197 ? 21.055 2.737 -9.713 1.00 94.44 197 SER A C 1
ATOM 1474 O O . SER A 1 197 ? 20.747 1.773 -10.405 1.00 94.44 197 SER A O 1
ATOM 1476 N N . TRP A 1 198 ? 20.932 2.745 -8.382 1.00 95.12 198 TRP A N 1
ATOM 1477 C CA . TRP A 1 198 ? 20.411 1.594 -7.648 1.00 95.12 198 TRP A CA 1
ATOM 1478 C C . TRP A 1 198 ? 18.957 1.305 -8.021 1.00 95.12 198 TRP A C 1
ATOM 1480 O O . TRP A 1 198 ? 18.635 0.156 -8.282 1.00 95.12 198 TRP A O 1
ATOM 1490 N N . THR A 1 199 ? 18.113 2.334 -8.125 1.00 96.56 199 THR A N 1
ATOM 1491 C CA . THR A 1 199 ? 16.681 2.197 -8.440 1.00 96.56 199 THR A CA 1
ATOM 1492 C C . THR A 1 199 ? 16.472 1.555 -9.810 1.00 96.56 199 THR A C 1
ATOM 1494 O O . THR A 1 199 ? 15.756 0.565 -9.937 1.00 96.56 199 THR A O 1
ATOM 1497 N N . LEU A 1 200 ? 17.154 2.053 -10.846 1.00 97.38 200 LEU A N 1
ATOM 1498 C CA . LEU A 1 200 ? 17.059 1.480 -12.192 1.00 97.38 200 LEU A CA 1
ATOM 1499 C C . LEU A 1 200 ? 17.556 0.020 -12.220 1.00 97.38 200 LEU A C 1
ATOM 1501 O O . LEU A 1 200 ? 16.879 -0.853 -12.766 1.00 97.38 200 LEU A O 1
ATOM 1505 N N . SER A 1 201 ? 18.693 -0.272 -11.580 1.00 97.56 201 SER A N 1
ATOM 1506 C CA . SER A 1 201 ? 19.211 -1.642 -11.464 1.00 97.56 201 SER A CA 1
ATOM 1507 C C . SER A 1 201 ? 18.273 -2.565 -10.678 1.00 97.56 201 SER A C 1
ATOM 1509 O O . SER A 1 201 ? 18.038 -3.701 -11.093 1.00 97.56 201 SER A O 1
ATOM 1511 N N . HIS A 1 202 ? 17.697 -2.076 -9.577 1.00 97.12 202 HIS A N 1
ATOM 1512 C CA . HIS A 1 202 ? 16.740 -2.796 -8.738 1.00 97.12 202 HIS A CA 1
ATOM 1513 C C . HIS A 1 202 ? 15.538 -3.253 -9.566 1.00 97.12 202 HIS A C 1
ATOM 1515 O O . HIS A 1 202 ? 15.217 -4.440 -9.582 1.00 97.12 202 HIS A O 1
ATOM 1521 N N . TYR A 1 203 ? 14.938 -2.346 -10.336 1.00 97.81 203 TYR A N 1
ATOM 1522 C CA . TYR A 1 203 ? 13.783 -2.657 -11.176 1.00 97.81 203 TYR A CA 1
ATOM 1523 C C . TYR A 1 203 ? 14.105 -3.576 -12.357 1.00 97.81 203 TYR A C 1
ATOM 1525 O O . TYR A 1 203 ? 13.294 -4.440 -12.706 1.00 97.81 203 TYR A O 1
ATOM 1533 N N . GLY A 1 204 ? 15.298 -3.453 -12.945 1.00 97.69 204 GLY A N 1
ATOM 1534 C CA . GLY A 1 204 ? 15.779 -4.397 -13.956 1.00 97.69 204 GLY A CA 1
ATOM 1535 C C . GLY A 1 204 ? 15.901 -5.821 -13.402 1.00 97.69 204 GLY A C 1
ATOM 1536 O O . GLY A 1 204 ? 15.399 -6.775 -14.005 1.00 97.69 204 GLY A O 1
ATOM 1537 N N . ALA A 1 205 ? 16.502 -5.958 -12.217 1.00 97.44 205 ALA A N 1
ATOM 1538 C CA . ALA A 1 205 ? 16.660 -7.236 -11.529 1.00 97.44 205 ALA A CA 1
ATOM 1539 C C . ALA A 1 205 ? 15.320 -7.822 -11.054 1.00 97.44 205 ALA A C 1
ATOM 1541 O O . ALA A 1 205 ? 15.071 -9.012 -11.260 1.00 97.44 205 ALA A O 1
ATOM 1542 N N . ALA A 1 206 ? 14.439 -6.999 -10.478 1.00 96.81 206 ALA A N 1
ATOM 1543 C CA . ALA A 1 206 ? 13.106 -7.409 -10.040 1.00 96.81 206 ALA A CA 1
ATOM 1544 C C . ALA A 1 206 ? 12.286 -7.957 -11.215 1.00 96.81 206 ALA A C 1
ATOM 1546 O O . ALA A 1 206 ? 11.727 -9.051 -11.125 1.00 96.81 206 ALA A O 1
ATOM 1547 N N . LEU A 1 207 ? 12.293 -7.264 -12.360 1.00 97.19 207 LEU A N 1
ATOM 1548 C CA . LEU A 1 207 ? 11.609 -7.736 -13.565 1.00 97.19 207 LEU A CA 1
ATOM 1549 C C . LEU A 1 207 ? 12.172 -9.074 -14.068 1.00 97.19 207 LEU A C 1
ATOM 1551 O O . LEU A 1 207 ? 11.402 -9.955 -14.450 1.00 97.19 207 LEU A O 1
ATOM 1555 N N . ALA A 1 208 ? 13.495 -9.254 -14.040 1.00 95.31 208 ALA A N 1
ATOM 1556 C CA . ALA A 1 208 ? 14.124 -10.519 -14.422 1.00 95.31 208 ALA A CA 1
ATOM 1557 C C . ALA A 1 208 ? 13.782 -11.677 -13.461 1.00 95.31 208 ALA A C 1
ATOM 1559 O O . ALA A 1 208 ? 13.730 -12.836 -13.881 1.00 95.31 208 ALA A O 1
ATOM 1560 N N . ALA A 1 209 ? 13.555 -11.380 -12.180 1.00 95.25 209 ALA A N 1
ATOM 1561 C CA . ALA A 1 209 ? 13.227 -12.364 -11.152 1.00 95.25 209 ALA A CA 1
ATOM 1562 C C . ALA A 1 209 ? 11.726 -12.709 -11.074 1.00 95.25 209 ALA A C 1
ATOM 1564 O O . ALA A 1 209 ? 11.384 -13.773 -10.545 1.00 95.25 209 ALA A O 1
ATOM 1565 N N . ALA A 1 210 ? 10.853 -11.849 -11.612 1.00 93.69 210 ALA A N 1
ATOM 1566 C CA . ALA A 1 210 ? 9.398 -11.939 -11.497 1.00 93.69 210 ALA A CA 1
ATOM 1567 C C . ALA A 1 210 ? 8.835 -13.285 -11.981 1.00 93.69 210 ALA A C 1
ATOM 1569 O O . ALA A 1 210 ? 8.966 -13.685 -13.151 1.00 93.69 210 ALA A O 1
ATOM 1570 N N . ARG A 1 211 ? 8.149 -13.988 -11.075 1.00 88.38 211 ARG A N 1
ATOM 1571 C CA . ARG A 1 211 ? 7.614 -15.335 -11.337 1.00 88.38 211 ARG A CA 1
ATOM 1572 C C . ARG A 1 211 ? 6.152 -15.301 -11.743 1.00 88.38 211 ARG A C 1
ATOM 1574 O O . ARG A 1 211 ? 5.777 -16.030 -12.661 1.00 88.38 211 ARG A O 1
ATOM 1581 N N . ALA A 1 212 ? 5.355 -14.456 -11.098 1.00 90.62 212 ALA A N 1
ATOM 1582 C CA . ALA A 1 212 ? 3.938 -14.330 -11.399 1.00 90.62 212 ALA A CA 1
ATOM 1583 C C . ALA A 1 212 ? 3.711 -13.417 -12.612 1.00 90.62 212 ALA A C 1
ATOM 1585 O O . ALA A 1 212 ? 4.356 -12.381 -12.757 1.00 90.62 212 ALA A O 1
ATOM 1586 N N . ASP A 1 213 ? 2.753 -13.773 -13.470 1.00 90.56 213 ASP A N 1
ATOM 1587 C CA . ASP A 1 213 ? 2.444 -12.980 -14.667 1.00 90.56 213 ASP A CA 1
ATOM 1588 C C . ASP A 1 213 ? 1.921 -11.583 -14.314 1.00 90.56 213 ASP A C 1
ATOM 1590 O O . ASP A 1 213 ? 2.292 -10.608 -14.962 1.00 90.56 213 ASP A O 1
ATOM 1594 N N . ALA A 1 214 ? 1.119 -11.473 -13.251 1.00 91.62 214 ALA A N 1
ATOM 1595 C CA . ALA A 1 214 ? 0.595 -10.190 -12.790 1.00 91.62 214 ALA A CA 1
ATOM 1596 C C . ALA A 1 214 ? 1.684 -9.268 -12.224 1.00 91.62 214 ALA A C 1
ATOM 1598 O O . ALA A 1 214 ? 1.743 -8.092 -12.571 1.00 91.62 214 ALA A O 1
ATOM 1599 N N . GLU A 1 215 ? 2.590 -9.829 -11.421 1.00 94.12 215 GLU A N 1
ATOM 1600 C CA . GLU A 1 215 ? 3.773 -9.126 -10.921 1.00 94.12 215 GLU A CA 1
ATOM 1601 C C . GLU A 1 215 ? 4.636 -8.621 -12.085 1.00 94.12 215 GLU A C 1
ATOM 1603 O O . GLU A 1 215 ? 4.993 -7.444 -12.148 1.00 94.12 215 GLU A O 1
ATOM 1608 N N . ARG A 1 216 ? 4.900 -9.495 -13.065 1.00 95.56 216 ARG A N 1
ATOM 1609 C CA . ARG A 1 216 ? 5.655 -9.152 -14.272 1.00 95.56 216 ARG A CA 1
ATOM 1610 C C . ARG A 1 216 ? 4.978 -8.045 -15.077 1.00 95.56 216 ARG A C 1
ATOM 1612 O O . ARG A 1 216 ? 5.674 -7.159 -15.558 1.00 95.56 216 ARG A O 1
ATOM 1619 N N . ALA A 1 217 ? 3.654 -8.080 -15.233 1.00 95.94 217 ALA A N 1
ATOM 1620 C CA . ALA A 1 217 ? 2.913 -7.042 -15.946 1.00 95.94 217 ALA A CA 1
ATOM 1621 C C . ALA A 1 217 ? 3.107 -5.666 -15.290 1.00 95.94 217 ALA A C 1
ATOM 1623 O O . ALA A 1 217 ? 3.468 -4.713 -15.980 1.00 95.94 217 ALA A O 1
ATOM 1624 N N . GLY A 1 218 ? 2.963 -5.583 -13.963 1.00 97.00 218 GLY A N 1
ATOM 1625 C CA . GLY A 1 218 ? 3.214 -4.350 -13.211 1.00 97.00 218 GLY A CA 1
ATOM 1626 C C . GLY A 1 218 ? 4.649 -3.845 -13.354 1.00 97.00 218 GLY A C 1
ATOM 1627 O O . GLY A 1 218 ? 4.872 -2.683 -13.696 1.00 97.00 218 GLY A O 1
ATOM 1628 N N . LEU A 1 219 ? 5.632 -4.738 -13.211 1.00 97.81 219 LEU A N 1
ATOM 1629 C CA . LEU A 1 219 ? 7.049 -4.397 -13.373 1.00 97.81 219 LEU A CA 1
ATOM 1630 C C . LEU A 1 219 ? 7.398 -3.944 -14.798 1.00 97.81 219 LEU A C 1
ATOM 1632 O O . LEU A 1 219 ? 8.219 -3.047 -14.959 1.00 97.81 219 LEU A O 1
ATOM 1636 N N . VAL A 1 220 ? 6.770 -4.501 -15.840 1.00 97.62 220 VAL A N 1
ATOM 1637 C CA . VAL A 1 220 ? 6.952 -4.015 -17.220 1.00 97.62 220 VAL A CA 1
ATOM 1638 C C . VAL A 1 220 ? 6.427 -2.594 -17.381 1.00 97.62 220 VAL A C 1
ATOM 1640 O O . VAL A 1 220 ? 7.085 -1.795 -18.048 1.00 97.62 220 VAL A O 1
ATOM 1643 N N . VAL A 1 221 ? 5.281 -2.260 -16.782 1.00 97.88 221 VAL A N 1
ATOM 1644 C CA . VAL A 1 221 ? 4.739 -0.891 -16.812 1.00 97.88 221 VAL A CA 1
ATOM 1645 C C . VAL A 1 221 ? 5.708 0.079 -16.128 1.00 97.88 221 VAL A C 1
ATOM 1647 O O . VAL A 1 221 ? 6.093 1.076 -16.738 1.00 97.88 221 VAL A O 1
ATOM 1650 N N . ILE A 1 222 ? 6.204 -0.265 -14.934 1.00 97.94 222 ILE A N 1
ATOM 1651 C CA . ILE A 1 222 ? 7.168 0.563 -14.186 1.00 97.94 222 ILE A CA 1
ATOM 1652 C C . ILE A 1 222 ? 8.478 0.741 -14.965 1.00 97.94 222 ILE A C 1
ATOM 1654 O O . ILE A 1 222 ? 8.924 1.862 -15.205 1.00 97.94 222 ILE A O 1
ATOM 1658 N N . VAL A 1 223 ? 9.081 -0.355 -15.434 1.00 97.88 223 VAL A N 1
ATOM 1659 C CA . VAL A 1 223 ? 10.333 -0.316 -16.210 1.00 97.88 223 VAL A CA 1
ATOM 1660 C C . VAL A 1 223 ? 10.158 0.450 -17.526 1.00 97.88 223 VAL A C 1
ATOM 1662 O O . VAL A 1 223 ? 11.094 1.096 -18.003 1.00 97.88 223 VAL A O 1
ATOM 1665 N N . SER A 1 224 ? 8.959 0.431 -18.111 1.00 97.00 224 SER A N 1
ATOM 1666 C CA . SER A 1 224 ? 8.656 1.228 -19.300 1.00 97.00 224 SER A CA 1
ATOM 1667 C C . SER A 1 224 ? 8.669 2.724 -19.006 1.00 97.00 224 SER A C 1
ATOM 1669 O O . SER A 1 224 ? 9.260 3.464 -19.792 1.00 97.00 224 SER A O 1
ATOM 1671 N N . ALA A 1 225 ? 8.138 3.165 -17.866 1.00 96.88 225 ALA A N 1
ATOM 1672 C CA . ALA A 1 225 ? 8.265 4.556 -17.432 1.00 96.88 225 ALA A CA 1
ATOM 1673 C C . ALA A 1 225 ? 9.733 4.929 -17.150 1.00 96.88 225 ALA A C 1
ATOM 1675 O O . ALA A 1 225 ? 10.241 5.921 -17.674 1.00 96.88 225 ALA A O 1
ATOM 1676 N N . LEU A 1 226 ? 10.472 4.075 -16.430 1.00 96.88 226 LEU A N 1
ATOM 1677 C CA . LEU A 1 226 ? 11.903 4.281 -16.146 1.00 96.88 226 LEU A CA 1
ATOM 1678 C C . LEU A 1 226 ? 12.763 4.363 -17.412 1.00 96.88 226 LEU A C 1
ATOM 1680 O O . LEU A 1 226 ? 13.782 5.060 -17.438 1.00 96.88 226 LEU A O 1
ATOM 1684 N N . SER A 1 227 ? 12.338 3.710 -18.495 1.00 95.94 227 SER A N 1
ATOM 1685 C CA . SER A 1 227 ? 13.023 3.815 -19.782 1.00 95.94 227 SER A CA 1
ATOM 1686 C C . SER A 1 227 ? 12.974 5.216 -20.395 1.00 95.94 227 SER A C 1
ATOM 1688 O O . SER A 1 227 ? 13.877 5.558 -21.160 1.00 95.94 227 SER A O 1
ATOM 1690 N N . TRP A 1 228 ? 11.969 6.036 -20.066 1.00 94.56 228 TRP A N 1
ATOM 1691 C CA . TRP A 1 228 ? 11.896 7.431 -20.508 1.00 94.56 228 TRP A CA 1
ATOM 1692 C C . TRP A 1 228 ? 13.000 8.263 -19.865 1.00 94.56 228 TRP A C 1
ATOM 1694 O O . TRP A 1 228 ? 13.747 8.943 -20.568 1.00 94.56 228 TRP A O 1
ATOM 1704 N N . TYR A 1 229 ? 13.167 8.125 -18.549 1.00 93.62 229 TYR A N 1
ATOM 1705 C CA . TYR A 1 229 ? 14.233 8.792 -17.807 1.00 93.62 229 TYR A CA 1
ATOM 1706 C C . TYR A 1 229 ? 15.619 8.341 -18.278 1.00 93.62 229 TYR A C 1
ATOM 1708 O O . TYR A 1 229 ? 16.471 9.166 -18.612 1.00 93.62 229 TYR A O 1
ATOM 1716 N N . ALA A 1 230 ? 15.835 7.025 -18.390 1.00 93.94 230 ALA A N 1
ATOM 1717 C CA . ALA A 1 230 ? 17.105 6.471 -18.858 1.00 93.94 230 ALA A CA 1
ATOM 1718 C C . ALA A 1 230 ? 17.458 6.930 -20.286 1.00 93.94 230 ALA A C 1
ATOM 1720 O O . ALA A 1 230 ? 18.629 7.159 -20.605 1.00 93.94 230 ALA A O 1
ATOM 1721 N N . ALA A 1 231 ? 16.452 7.116 -21.146 1.00 93.06 231 ALA A N 1
ATOM 1722 C CA . ALA A 1 231 ? 16.643 7.643 -22.493 1.00 93.06 231 ALA A CA 1
ATOM 1723 C C . ALA A 1 231 ? 17.005 9.136 -22.533 1.00 93.06 231 ALA A C 1
ATOM 1725 O O . ALA A 1 231 ? 17.619 9.573 -23.507 1.00 93.06 231 ALA A O 1
ATOM 1726 N N . GLY A 1 232 ? 16.696 9.895 -21.479 1.00 90.19 232 GLY A N 1
ATOM 1727 C CA . GLY A 1 232 ? 16.957 11.333 -21.375 1.00 90.19 232 GLY A CA 1
ATOM 1728 C C . GLY A 1 232 ? 18.431 11.733 -21.215 1.00 90.19 232 GLY A C 1
ATOM 1729 O O . GLY A 1 232 ? 18.736 12.920 -21.252 1.00 90.19 232 GLY A O 1
ATOM 1730 N N . GLY A 1 233 ? 19.358 10.780 -21.053 1.00 87.12 233 GLY A N 1
ATOM 1731 C CA . GLY A 1 233 ? 20.800 11.065 -20.965 1.00 87.12 233 GLY A CA 1
ATOM 1732 C C . GLY A 1 233 ? 21.297 11.511 -19.591 1.00 87.12 233 GLY A C 1
ATOM 1733 O O . GLY A 1 233 ? 22.434 11.960 -19.477 1.00 87.12 233 GLY A O 1
ATOM 1734 N N . LEU A 1 234 ? 20.464 11.391 -18.553 1.00 88.00 234 LEU A N 1
ATOM 1735 C CA . LEU A 1 234 ? 20.800 11.771 -17.175 1.00 88.00 234 LEU A CA 1
ATOM 1736 C C . LEU A 1 234 ? 21.557 10.675 -16.409 1.00 88.00 234 LEU A C 1
ATOM 1738 O O . LEU A 1 234 ? 22.118 10.928 -15.344 1.00 88.00 234 LEU A O 1
ATOM 1742 N N . VAL A 1 235 ? 21.586 9.451 -16.939 1.00 91.75 235 VAL A N 1
ATOM 1743 C CA . VAL A 1 235 ? 22.308 8.334 -16.327 1.00 91.75 235 VAL A CA 1
ATOM 1744 C C . VAL A 1 235 ? 23.802 8.496 -16.608 1.00 91.75 235 VAL A C 1
ATOM 1746 O O . VAL A 1 235 ? 24.205 8.748 -17.738 1.00 91.75 235 VAL A O 1
ATOM 1749 N N . THR A 1 236 ? 24.643 8.341 -15.585 1.00 91.12 236 THR A N 1
ATOM 1750 C CA . THR A 1 236 ? 26.096 8.591 -15.678 1.00 91.12 236 THR A CA 1
ATOM 1751 C C . THR A 1 236 ? 26.928 7.341 -15.959 1.00 91.12 236 THR A C 1
ATOM 1753 O O . THR A 1 236 ? 28.120 7.441 -16.248 1.00 91.12 236 THR A O 1
ATOM 1756 N N . SER A 1 237 ? 26.323 6.154 -15.881 1.00 93.12 237 SER A N 1
ATOM 1757 C CA . SER A 1 237 ? 26.997 4.881 -16.124 1.00 93.12 237 SER A CA 1
ATOM 1758 C C . SER A 1 237 ? 26.112 3.913 -16.917 1.00 93.12 237 SER A C 1
ATOM 1760 O O . SER A 1 237 ? 24.888 3.979 -16.831 1.00 93.12 237 SER A O 1
ATOM 1762 N N . PRO A 1 238 ? 26.705 2.989 -17.690 1.00 94.38 238 PRO A N 1
ATOM 1763 C CA . PRO A 1 238 ? 25.931 2.071 -18.517 1.00 94.38 238 PRO A CA 1
ATOM 1764 C C . PRO A 1 238 ? 25.190 0.977 -17.738 1.00 94.38 238 PRO A C 1
ATOM 1766 O O . PRO A 1 238 ? 24.180 0.480 -18.229 1.00 94.38 238 PRO A O 1
ATOM 1769 N N . GLY A 1 239 ? 25.691 0.594 -16.557 1.00 95.62 239 GLY A N 1
ATOM 1770 C CA . GLY A 1 239 ? 25.210 -0.565 -15.792 1.00 95.62 239 GLY A CA 1
ATOM 1771 C C . GLY A 1 239 ? 23.698 -0.558 -15.541 1.00 95.62 239 GLY A C 1
ATOM 1772 O O . GLY A 1 239 ? 23.033 -1.504 -15.951 1.00 95.62 239 GLY A O 1
ATOM 1773 N N . PRO A 1 240 ? 23.122 0.528 -14.996 1.00 96.44 240 PRO A N 1
ATOM 1774 C CA . PRO A 1 240 ? 21.686 0.583 -14.740 1.00 96.44 240 PRO A CA 1
ATOM 1775 C C . PRO A 1 240 ? 20.821 0.458 -16.003 1.00 96.44 240 PRO A C 1
ATOM 1777 O O . PRO A 1 240 ? 19.750 -0.141 -15.969 1.00 96.44 240 PRO A O 1
ATOM 1780 N N . ILE A 1 241 ? 21.286 0.973 -17.149 1.00 97.25 241 ILE A N 1
ATOM 1781 C CA . ILE A 1 241 ? 20.588 0.791 -18.432 1.00 97.25 241 ILE A CA 1
ATOM 1782 C C . ILE A 1 241 ? 20.689 -0.668 -18.898 1.00 97.25 241 ILE A C 1
ATOM 1784 O O . ILE A 1 241 ? 19.708 -1.225 -19.397 1.00 97.25 241 ILE A O 1
ATOM 1788 N N . ASP A 1 242 ? 21.858 -1.289 -18.734 1.00 97.19 242 ASP A N 1
ATOM 1789 C CA . ASP A 1 242 ? 22.096 -2.687 -19.101 1.00 97.19 242 ASP A CA 1
ATOM 1790 C C . ASP A 1 242 ? 21.213 -3.643 -18.268 1.00 97.19 242 ASP A C 1
ATOM 1792 O O . ASP A 1 242 ? 20.654 -4.594 -18.824 1.00 97.19 242 ASP A O 1
ATOM 1796 N N . ASP A 1 243 ? 20.990 -3.342 -16.985 1.00 97.56 243 ASP A N 1
ATOM 1797 C CA . ASP A 1 243 ? 20.107 -4.108 -16.094 1.00 97.56 243 ASP A CA 1
ATOM 1798 C C . ASP A 1 243 ? 18.629 -4.019 -16.513 1.00 97.56 243 ASP A C 1
ATOM 1800 O O . ASP A 1 243 ? 17.937 -5.039 -16.591 1.00 97.56 243 ASP A O 1
ATOM 1804 N N . LEU A 1 244 ? 18.138 -2.824 -16.866 1.00 97.81 244 LEU A N 1
ATOM 1805 C CA . LEU A 1 244 ? 16.777 -2.655 -17.400 1.00 97.81 244 LEU A CA 1
ATOM 1806 C C . LEU A 1 244 ? 16.595 -3.399 -18.734 1.00 97.81 244 LEU A C 1
ATOM 1808 O O . LEU A 1 244 ? 15.565 -4.042 -18.963 1.00 97.81 244 LEU A O 1
ATOM 1812 N N . ILE A 1 245 ? 17.607 -3.350 -19.611 1.00 97.50 245 ILE A N 1
ATOM 1813 C CA . ILE A 1 245 ? 17.623 -4.103 -20.873 1.00 97.50 245 ILE A CA 1
ATOM 1814 C C . ILE A 1 245 ? 17.531 -5.609 -20.605 1.00 97.50 245 ILE A C 1
ATOM 1816 O O . ILE A 1 245 ? 16.763 -6.300 -21.284 1.00 97.50 245 ILE A O 1
ATOM 1820 N N . ALA A 1 246 ? 18.290 -6.124 -19.634 1.00 95.75 246 ALA A N 1
ATOM 1821 C CA . ALA A 1 246 ? 18.258 -7.533 -19.254 1.00 95.75 246 ALA A CA 1
ATOM 1822 C C . ALA A 1 246 ? 16.874 -7.946 -18.723 1.00 95.75 246 ALA A C 1
ATOM 1824 O O . ALA A 1 246 ? 16.320 -8.953 -19.179 1.00 95.75 246 ALA A O 1
ATOM 1825 N N . GLY A 1 247 ? 16.277 -7.130 -17.848 1.00 96.50 247 GLY A N 1
ATOM 1826 C CA . GLY A 1 247 ? 14.922 -7.330 -17.329 1.00 96.50 247 GLY A CA 1
ATOM 1827 C C . GLY A 1 247 ? 13.878 -7.437 -18.442 1.00 96.50 247 GLY A C 1
ATOM 1828 O O . GLY A 1 247 ? 13.180 -8.446 -18.549 1.00 96.50 247 GLY A O 1
ATOM 1829 N N . LEU A 1 248 ? 13.817 -6.456 -19.346 1.00 96.69 248 LEU A N 1
ATOM 1830 C CA . LEU A 1 248 ? 12.848 -6.447 -20.454 1.00 96.69 248 LEU A CA 1
ATOM 1831 C C . LEU A 1 248 ? 13.067 -7.586 -21.459 1.00 96.69 248 LEU A C 1
ATOM 1833 O O . LEU A 1 248 ? 12.107 -8.146 -21.998 1.00 96.69 248 LEU A O 1
ATOM 1837 N N . ALA A 1 249 ? 14.322 -7.965 -21.714 1.00 94.00 249 ALA A N 1
ATOM 1838 C CA . ALA A 1 249 ? 14.635 -9.078 -22.605 1.00 94.00 249 ALA A CA 1
ATOM 1839 C C . ALA A 1 249 ? 14.089 -10.421 -22.082 1.00 94.00 249 ALA A C 1
ATOM 1841 O O . ALA A 1 249 ? 13.693 -11.264 -22.895 1.00 94.00 249 ALA A O 1
ATOM 1842 N N . SER A 1 250 ? 14.007 -10.600 -20.757 1.00 91.25 250 SER A N 1
ATOM 1843 C CA . SER A 1 250 ? 13.448 -11.810 -20.135 1.00 91.25 250 SER A CA 1
ATOM 1844 C C . SER A 1 250 ? 11.956 -12.008 -20.456 1.00 91.25 250 SER A C 1
ATOM 1846 O O . SER A 1 250 ? 11.518 -13.129 -20.717 1.00 91.25 250 SER A O 1
ATOM 1848 N N . VAL A 1 251 ? 11.192 -10.915 -20.565 1.00 89.44 251 VAL A N 1
ATOM 1849 C CA . VAL A 1 251 ? 9.747 -10.925 -20.861 1.00 89.44 251 VAL A CA 1
ATOM 1850 C C . VAL A 1 251 ? 9.475 -11.411 -22.283 1.00 89.44 251 VAL A C 1
ATOM 1852 O O . VAL A 1 251 ? 8.576 -12.216 -22.529 1.00 89.44 251 VAL A O 1
ATOM 1855 N N . ARG A 1 252 ? 10.287 -10.961 -23.247 1.00 69.62 252 ARG A N 1
ATOM 1856 C CA . ARG A 1 252 ? 10.128 -11.316 -24.666 1.00 69.62 252 ARG A CA 1
ATOM 1857 C C . ARG A 1 252 ? 10.310 -12.813 -24.920 1.00 69.62 252 ARG A C 1
ATOM 1859 O O . ARG A 1 252 ? 9.677 -13.344 -25.834 1.00 69.62 252 ARG A O 1
ATOM 1866 N N . ALA A 1 253 ? 11.171 -13.484 -24.157 1.00 62.59 253 ALA A N 1
ATOM 1867 C CA . ALA A 1 253 ? 11.375 -14.923 -24.294 1.00 62.59 253 ALA A CA 1
ATOM 1868 C C . ALA A 1 253 ? 10.087 -15.713 -23.995 1.00 62.59 253 ALA A C 1
ATOM 1870 O O . ALA A 1 253 ? 9.831 -16.716 -24.657 1.00 62.59 253 ALA A O 1
ATOM 1871 N N . ALA A 1 254 ? 9.253 -15.218 -23.076 1.00 63.47 254 ALA A N 1
ATOM 1872 C CA . ALA A 1 254 ? 8.028 -15.883 -22.641 1.00 63.47 254 ALA A CA 1
ATOM 1873 C C . ALA A 1 254 ? 6.833 -15.709 -23.603 1.00 63.47 254 ALA A C 1
ATOM 1875 O O . ALA A 1 254 ? 5.920 -16.525 -23.593 1.00 63.47 254 ALA A O 1
ATOM 1876 N N . ALA A 1 255 ? 6.824 -14.675 -24.453 1.00 66.50 255 ALA A N 1
ATOM 1877 C CA . ALA A 1 255 ? 5.607 -14.224 -25.144 1.00 66.50 255 ALA A CA 1
ATOM 1878 C C . ALA A 1 255 ? 5.531 -14.515 -26.658 1.00 66.50 255 ALA A C 1
ATOM 1880 O O . ALA A 1 255 ? 4.670 -13.968 -27.348 1.00 66.50 255 ALA A O 1
ATOM 1881 N N . ARG A 1 256 ? 6.429 -15.340 -27.214 1.00 61.53 256 ARG A N 1
ATOM 1882 C CA . ARG A 1 256 ? 6.603 -15.511 -28.676 1.00 61.53 256 ARG A CA 1
ATOM 1883 C C . ARG A 1 256 ? 5.378 -16.029 -29.450 1.00 61.53 256 ARG A C 1
ATOM 1885 O O . ARG A 1 256 ? 5.387 -15.930 -30.673 1.00 61.53 256 ARG A O 1
ATOM 1892 N N . GLU A 1 257 ? 4.339 -16.524 -28.780 1.00 63.41 257 GLU A N 1
ATOM 1893 C CA . GLU A 1 257 ? 3.195 -17.195 -29.424 1.00 63.41 257 GLU A CA 1
ATOM 1894 C C . GLU A 1 257 ? 1.816 -16.683 -28.965 1.00 63.41 257 GLU A C 1
ATOM 1896 O O . GLU A 1 257 ? 0.786 -17.229 -29.362 1.00 63.41 257 GLU A O 1
ATOM 1901 N N . ALA A 1 258 ? 1.759 -15.626 -28.149 1.00 68.31 258 ALA A N 1
ATOM 1902 C CA . ALA A 1 258 ? 0.498 -15.156 -27.582 1.00 68.31 258 ALA A CA 1
ATOM 1903 C C . ALA A 1 258 ? -0.404 -14.476 -28.635 1.00 68.31 258 ALA A C 1
ATOM 1905 O O . ALA A 1 258 ? 0.027 -13.594 -29.379 1.00 68.31 258 ALA A O 1
ATOM 1906 N N . ARG A 1 259 ? -1.684 -14.860 -28.657 1.00 79.25 259 ARG A N 1
ATOM 1907 C CA . ARG A 1 259 ? -2.782 -14.135 -29.318 1.00 79.25 259 ARG A CA 1
ATOM 1908 C C . ARG A 1 259 ? -3.765 -13.689 -28.240 1.00 79.25 259 ARG A C 1
ATOM 1910 O O . ARG A 1 259 ? -3.979 -14.432 -27.286 1.00 79.25 259 ARG A O 1
ATOM 1917 N N . CYS A 1 260 ? -4.371 -12.514 -28.389 1.00 85.69 260 CYS A N 1
ATOM 1918 C CA . CYS A 1 260 ? -5.376 -12.013 -27.451 1.00 85.69 260 CYS A CA 1
ATOM 1919 C C . CYS A 1 260 ? -6.682 -11.649 -28.164 1.00 85.69 260 CYS A C 1
ATOM 1921 O O . CYS A 1 260 ? -6.701 -11.405 -29.371 1.00 85.69 260 CYS A O 1
ATOM 1923 N N . ALA A 1 261 ? -7.776 -11.638 -27.403 1.00 86.88 261 ALA A N 1
ATOM 1924 C CA . ALA A 1 261 ? -9.118 -11.338 -27.900 1.00 86.88 261 ALA A CA 1
ATOM 1925 C C . ALA A 1 261 ? -9.492 -9.848 -27.786 1.00 86.88 261 ALA A C 1
ATOM 1927 O O . ALA A 1 261 ? -10.539 -9.448 -28.283 1.00 86.88 261 ALA A O 1
ATOM 1928 N N . HIS A 1 262 ? -8.649 -9.028 -27.148 1.00 83.12 262 HIS A N 1
ATOM 1929 C CA . HIS A 1 262 ? -8.955 -7.634 -26.809 1.00 83.12 262 HIS A CA 1
ATOM 1930 C C . HIS A 1 262 ? -9.032 -6.687 -28.023 1.00 83.12 262 HIS A C 1
ATOM 1932 O O . HIS A 1 262 ? -9.566 -5.590 -27.906 1.00 83.12 262 HIS A O 1
ATOM 1938 N N . GLY A 1 263 ? -8.565 -7.099 -29.207 1.00 77.06 263 GLY A N 1
ATOM 1939 C CA . GLY A 1 263 ? -8.539 -6.243 -30.403 1.00 77.06 263 GLY A CA 1
ATOM 1940 C C . GLY A 1 263 ? -7.533 -5.084 -30.295 1.00 77.06 263 GLY A C 1
ATOM 1941 O O . GLY A 1 263 ? -6.819 -4.960 -29.304 1.00 77.06 263 GLY A O 1
ATOM 1942 N N . GLU A 1 264 ? -7.448 -4.232 -31.325 1.00 70.25 264 GLU A N 1
ATOM 1943 C CA . GLU A 1 264 ? -6.424 -3.166 -31.399 1.00 70.25 264 GLU A CA 1
ATOM 1944 C C . GLU A 1 264 ? -6.600 -2.054 -30.353 1.00 70.25 264 GLU A C 1
ATOM 1946 O O . GLU A 1 264 ? -5.615 -1.468 -29.918 1.00 70.25 264 GLU A O 1
ATOM 1951 N N . LEU A 1 265 ? -7.838 -1.785 -29.924 1.00 77.50 265 LEU A N 1
ATOM 1952 C CA . LEU A 1 265 ? -8.168 -0.712 -28.975 1.00 77.50 265 LEU A CA 1
ATOM 1953 C C . LEU A 1 265 ? -8.532 -1.219 -27.572 1.00 77.50 265 LEU A C 1
ATOM 1955 O O . LEU A 1 265 ? -8.870 -0.417 -26.707 1.00 77.50 265 LEU A O 1
ATOM 1959 N N . GLY A 1 266 ? -8.513 -2.535 -27.338 1.00 84.12 266 GLY A N 1
ATOM 1960 C CA . GLY A 1 266 ? -8.875 -3.097 -26.033 1.00 84.12 266 GLY A CA 1
ATOM 1961 C C . GLY A 1 266 ? -7.725 -3.147 -25.034 1.00 84.12 266 GLY A C 1
ATOM 1962 O O . GLY A 1 266 ? -7.966 -3.443 -23.868 1.00 84.12 266 GLY A O 1
ATOM 1963 N N . HIS A 1 267 ? -6.491 -2.873 -25.465 1.00 89.62 267 HIS A N 1
ATOM 1964 C CA . HIS A 1 267 ? -5.352 -2.768 -24.561 1.00 89.62 267 HIS A CA 1
ATOM 1965 C C . HIS A 1 267 ? -5.227 -1.359 -23.966 1.00 89.62 267 HIS A C 1
ATOM 1967 O O . HIS A 1 267 ? -5.601 -0.381 -24.618 1.00 89.62 267 HIS A O 1
ATOM 1973 N N . PRO A 1 268 ? -4.663 -1.239 -22.752 1.00 91.94 268 PRO A N 1
ATOM 1974 C CA . PRO A 1 268 ? -4.375 0.058 -22.162 1.00 91.94 268 PRO A CA 1
ATOM 1975 C C . PRO A 1 268 ? -3.400 0.871 -23.019 1.00 91.94 268 PRO A C 1
ATOM 1977 O O . PRO A 1 268 ? -2.515 0.322 -23.676 1.00 91.94 268 PRO A O 1
ATOM 1980 N N . VAL A 1 269 ? -3.525 2.194 -22.947 1.00 89.00 269 VAL A N 1
ATOM 1981 C CA . VAL A 1 269 ? -2.540 3.141 -23.480 1.00 89.00 269 VAL A CA 1
ATOM 1982 C C . VAL A 1 269 ? -1.865 3.801 -22.287 1.00 89.00 269 VAL A C 1
ATOM 1984 O O . VAL A 1 269 ? -2.553 4.311 -21.404 1.00 89.00 269 VAL A O 1
ATOM 1987 N N . LEU A 1 270 ? -0.532 3.773 -22.242 1.00 89.75 270 LEU A N 1
ATOM 1988 C CA . LEU A 1 270 ? 0.200 4.499 -21.209 1.00 89.75 270 LEU A CA 1
ATOM 1989 C C . LEU A 1 270 ? 0.056 6.003 -21.453 1.00 89.75 270 LEU A C 1
ATOM 1991 O O . LEU A 1 270 ? 0.270 6.476 -22.570 1.00 89.75 270 LEU A O 1
ATOM 1995 N N . GLY A 1 271 ? -0.325 6.734 -20.408 1.00 87.94 271 GLY A N 1
ATOM 1996 C CA . GLY A 1 271 ? -0.325 8.191 -20.425 1.00 87.94 271 GLY A CA 1
ATOM 1997 C C . GLY A 1 271 ? 1.093 8.760 -20.494 1.00 87.94 271 GLY A C 1
ATOM 1998 O O . GLY A 1 271 ? 2.081 8.030 -20.448 1.00 87.94 271 GLY A O 1
ATOM 1999 N N . ASN A 1 272 ? 1.181 10.085 -20.585 1.00 87.81 272 ASN A N 1
ATOM 2000 C CA . ASN A 1 272 ? 2.460 10.801 -20.529 1.00 87.81 272 ASN A CA 1
ATOM 2001 C C . ASN A 1 272 ? 2.814 11.268 -19.111 1.00 87.81 272 ASN A C 1
ATOM 2003 O O . ASN A 1 272 ? 3.891 11.826 -18.923 1.00 87.81 272 ASN A O 1
ATOM 2007 N N . ASP A 1 273 ? 1.904 11.090 -18.152 1.00 91.94 273 ASP A N 1
ATOM 2008 C CA . ASP A 1 273 ? 2.127 11.432 -16.754 1.00 91.94 273 ASP A CA 1
ATOM 2009 C C . ASP A 1 273 ? 2.876 10.282 -16.053 1.00 91.94 273 ASP A C 1
ATOM 2011 O O . ASP A 1 273 ? 2.345 9.166 -15.980 1.00 91.94 273 ASP A O 1
ATOM 2015 N N . PRO A 1 274 ? 4.115 10.510 -15.578 1.00 89.19 274 PRO A N 1
ATOM 2016 C CA . PRO A 1 274 ? 4.881 9.512 -14.846 1.00 89.19 274 PRO A CA 1
ATOM 2017 C C . PRO A 1 274 ? 4.140 8.926 -13.643 1.00 89.19 274 PRO A C 1
ATOM 2019 O O . PRO A 1 274 ? 4.204 7.713 -13.435 1.00 89.19 274 PRO A O 1
ATOM 2022 N N . GLU A 1 275 ? 3.436 9.757 -12.874 1.00 92.31 275 GLU A N 1
ATOM 2023 C CA . GLU A 1 275 ? 2.792 9.339 -11.629 1.00 92.31 275 GLU A CA 1
ATOM 2024 C C . GLU A 1 275 ? 1.647 8.358 -11.906 1.00 92.31 275 GLU A C 1
ATOM 2026 O O . GLU A 1 275 ? 1.571 7.295 -11.282 1.00 92.31 275 GLU A O 1
ATOM 2031 N N . ASP A 1 276 ? 0.826 8.638 -12.922 1.00 92.44 276 ASP A N 1
ATOM 2032 C CA . ASP A 1 276 ? -0.247 7.744 -13.367 1.00 92.44 276 ASP A CA 1
ATOM 2033 C C . ASP A 1 276 ? 0.293 6.382 -13.823 1.00 92.44 276 ASP A C 1
ATOM 2035 O O . ASP A 1 276 ? -0.268 5.330 -13.490 1.00 92.44 276 ASP A O 1
ATOM 2039 N N . VAL A 1 277 ? 1.390 6.375 -14.591 1.00 94.69 277 VAL A N 1
ATOM 2040 C CA . VAL A 1 277 ? 1.979 5.133 -15.114 1.00 94.69 277 VAL A CA 1
ATOM 2041 C C . VAL A 1 277 ? 2.601 4.302 -13.996 1.00 94.69 277 VAL A C 1
ATOM 2043 O O . VAL A 1 277 ? 2.379 3.088 -13.946 1.00 94.69 277 VAL A O 1
ATOM 2046 N N . ILE A 1 278 ? 3.344 4.930 -13.085 1.00 96.00 278 ILE A N 1
ATOM 2047 C CA . ILE A 1 278 ? 3.929 4.246 -11.927 1.00 96.00 278 ILE A CA 1
ATOM 2048 C C . ILE A 1 278 ? 2.832 3.711 -11.007 1.00 96.00 278 ILE A C 1
ATOM 2050 O O . ILE A 1 278 ? 2.873 2.536 -10.640 1.00 96.00 278 ILE A O 1
ATOM 2054 N N . THR A 1 279 ? 1.800 4.508 -10.730 1.00 94.62 279 THR A N 1
ATOM 2055 C CA . THR A 1 279 ? 0.639 4.085 -9.939 1.00 94.62 279 THR A CA 1
ATOM 2056 C C . THR A 1 279 ? -0.054 2.874 -10.562 1.00 94.62 279 THR A C 1
ATOM 2058 O O . THR A 1 279 ? -0.373 1.908 -9.864 1.00 94.62 279 THR A O 1
ATOM 2061 N N . ALA A 1 280 ? -0.270 2.879 -11.882 1.00 94.81 280 ALA A N 1
ATOM 2062 C CA . ALA A 1 280 ? -0.844 1.736 -12.586 1.00 94.81 280 ALA A CA 1
ATOM 2063 C C . ALA A 1 280 ? 0.052 0.496 -12.461 1.00 94.81 280 ALA A C 1
ATOM 2065 O O . ALA A 1 280 ? -0.426 -0.578 -12.096 1.00 94.81 280 ALA A O 1
ATOM 2066 N N . GLY A 1 281 ? 1.356 0.635 -12.707 1.00 96.31 281 GLY A N 1
ATOM 2067 C CA . GLY A 1 281 ? 2.305 -0.467 -12.584 1.00 96.31 281 GLY A CA 1
ATOM 2068 C C . GLY A 1 281 ? 2.362 -1.054 -11.172 1.00 96.31 281 GLY A C 1
ATOM 2069 O O . GLY A 1 281 ? 2.350 -2.279 -11.015 1.00 96.31 281 GLY A O 1
ATOM 2070 N N . MET A 1 282 ? 2.329 -0.201 -10.147 1.00 95.00 282 MET A N 1
ATOM 2071 C CA . MET A 1 282 ? 2.386 -0.639 -8.756 1.00 95.00 282 MET A CA 1
A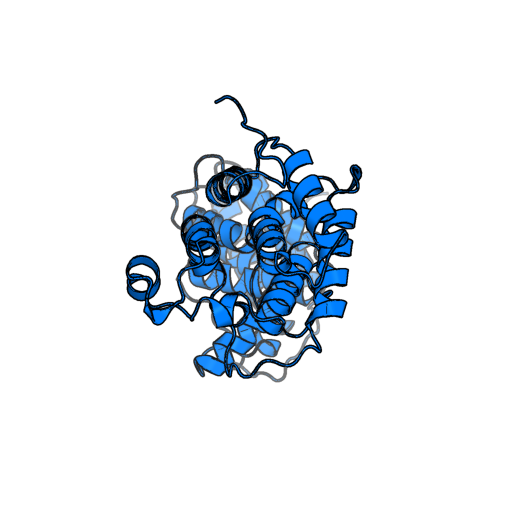TOM 2072 C C . MET A 1 282 ? 1.103 -1.357 -8.326 1.00 95.00 282 MET A C 1
ATOM 2074 O O . MET A 1 282 ? 1.158 -2.445 -7.749 1.00 95.00 282 MET A O 1
ATOM 2078 N N . ARG A 1 283 ? -0.067 -0.858 -8.752 1.00 94.31 283 ARG A N 1
ATOM 2079 C CA . ARG A 1 283 ? -1.347 -1.560 -8.558 1.00 94.31 283 ARG A CA 1
ATOM 2080 C C . ARG A 1 283 ? -1.352 -2.959 -9.163 1.00 94.31 283 ARG A C 1
ATOM 2082 O O . ARG A 1 283 ? -1.899 -3.884 -8.574 1.00 94.31 283 ARG A O 1
ATOM 2089 N N . LEU A 1 284 ? -0.747 -3.146 -10.332 1.00 95.25 284 LEU A N 1
ATOM 2090 C CA . LEU A 1 284 ? -0.728 -4.454 -10.990 1.00 95.25 284 LEU A CA 1
ATOM 2091 C C . LEU A 1 284 ? 0.169 -5.470 -10.267 1.00 95.25 284 LEU A C 1
ATOM 2093 O O . LEU A 1 284 ? -0.154 -6.665 -10.265 1.00 95.25 284 LEU A O 1
ATOM 2097 N N . LYS A 1 285 ? 1.253 -5.008 -9.631 1.00 91.56 285 LYS A N 1
ATOM 2098 C CA . LYS A 1 285 ? 2.256 -5.845 -8.953 1.00 91.56 285 LYS A CA 1
ATOM 2099 C C . LYS A 1 285 ? 1.642 -6.629 -7.784 1.00 91.56 285 LYS A C 1
ATOM 21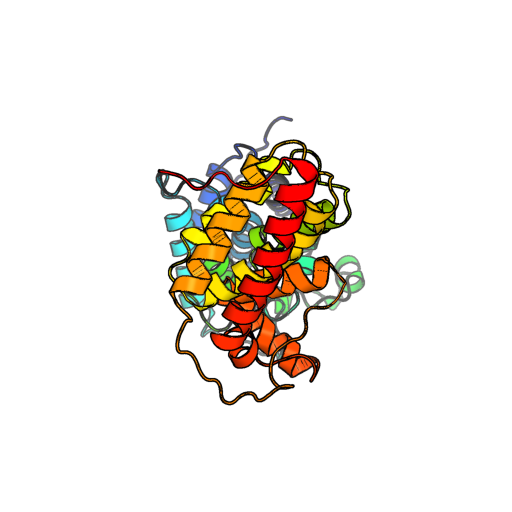01 O O . LYS A 1 285 ? 1.835 -7.845 -7.695 1.00 91.56 285 LYS A O 1
ATOM 2106 N N . SER A 1 286 ? 0.817 -5.990 -6.952 1.00 84.81 286 SER A N 1
ATOM 2107 C CA . SER A 1 286 ? 0.263 -6.595 -5.731 1.00 84.81 286 SER A CA 1
ATOM 2108 C C . SER A 1 286 ? -1.205 -7.058 -5.869 1.00 84.81 286 SER A C 1
ATOM 2110 O O . SER A 1 286 ? -1.989 -6.480 -6.624 1.00 84.81 286 SER A O 1
ATOM 2112 N N . PRO A 1 287 ? -1.639 -8.128 -5.165 1.00 84.88 287 PRO A N 1
ATOM 2113 C CA . PRO A 1 287 ? -3.051 -8.529 -5.139 1.00 84.88 287 PRO A CA 1
ATOM 2114 C C . PRO A 1 287 ? -3.999 -7.432 -4.635 1.00 84.88 287 PRO A C 1
ATOM 2116 O O . PRO A 1 287 ? -5.074 -7.262 -5.211 1.00 84.88 287 PRO A O 1
ATOM 2119 N N . GLY A 1 288 ? -3.600 -6.691 -3.593 1.00 83.56 288 GLY A N 1
ATOM 2120 C CA . GLY A 1 288 ? -4.363 -5.563 -3.048 1.00 83.56 288 GLY A CA 1
ATOM 2121 C C . GLY A 1 288 ? -4.520 -4.437 -4.067 1.00 83.56 288 GLY A C 1
ATOM 2122 O O . GLY A 1 288 ? -5.643 -4.015 -4.344 1.00 83.56 288 GLY A O 1
ATOM 2123 N N . GLY A 1 289 ? -3.425 -4.063 -4.733 1.00 90.12 289 GLY A N 1
ATOM 2124 C CA . GLY A 1 289 ? -3.429 -3.068 -5.800 1.00 90.12 289 GLY A CA 1
ATOM 2125 C C . GLY A 1 289 ? -4.326 -3.437 -6.984 1.00 90.12 289 GLY A C 1
ATOM 2126 O O . GLY A 1 289 ? -5.014 -2.576 -7.531 1.00 90.12 289 GLY A O 1
ATOM 2127 N N . ARG A 1 290 ? -4.403 -4.723 -7.352 1.00 92.25 290 ARG A N 1
ATOM 2128 C CA . ARG A 1 290 ? -5.279 -5.182 -8.443 1.00 92.25 290 ARG A CA 1
ATOM 2129 C C . ARG A 1 290 ? -6.759 -5.085 -8.094 1.00 92.25 290 ARG A C 1
ATOM 2131 O O . ARG A 1 290 ? -7.555 -4.741 -8.964 1.00 92.25 290 ARG A O 1
ATOM 2138 N N . ARG A 1 291 ? -7.131 -5.364 -6.840 1.00 89.62 291 ARG A N 1
ATOM 2139 C CA . ARG A 1 291 ? -8.502 -5.113 -6.368 1.00 89.62 291 ARG A CA 1
ATOM 2140 C C . ARG A 1 291 ? -8.804 -3.616 -6.394 1.00 89.62 291 ARG A C 1
ATOM 2142 O O . ARG A 1 291 ? -9.823 -3.229 -6.952 1.00 89.62 291 ARG A O 1
ATOM 2149 N N . LEU A 1 292 ? -7.871 -2.792 -5.910 1.00 90.06 292 LEU A N 1
ATOM 2150 C CA . LEU A 1 292 ? -8.008 -1.333 -5.910 1.00 90.06 292 LEU A CA 1
ATOM 2151 C C . LEU A 1 292 ? -8.178 -0.779 -7.330 1.00 90.06 292 LEU A C 1
ATOM 2153 O O . LEU A 1 292 ? -8.977 0.128 -7.548 1.00 90.06 292 LEU A O 1
ATOM 2157 N N . HIS A 1 293 ? -7.456 -1.333 -8.309 1.00 92.06 293 HIS A N 1
ATOM 2158 C CA . HIS A 1 293 ? -7.607 -0.972 -9.720 1.00 92.06 293 HIS A CA 1
ATOM 2159 C C . HIS A 1 293 ? -9.035 -1.196 -10.220 1.00 92.06 293 HIS A C 1
ATOM 2161 O O . HIS A 1 293 ? -9.619 -0.292 -10.813 1.00 92.06 293 HIS A O 1
ATOM 2167 N N . GLU A 1 294 ? -9.609 -2.375 -9.972 1.00 92.38 294 GLU A N 1
ATOM 2168 C CA . GLU A 1 294 ? -10.979 -2.679 -10.403 1.00 92.38 294 GLU A CA 1
ATOM 2169 C C . GLU A 1 294 ? -12.032 -1.887 -9.627 1.00 92.38 294 GLU A C 1
ATOM 2171 O O . GLU A 1 294 ? -12.992 -1.418 -10.233 1.00 92.38 294 GLU A O 1
ATOM 2176 N N . GLU A 1 295 ? -11.847 -1.674 -8.323 1.00 89.69 295 GLU A N 1
ATOM 2177 C CA . GLU A 1 295 ? -12.746 -0.842 -7.514 1.00 89.69 295 GLU A CA 1
ATOM 2178 C C . GLU A 1 295 ? -12.768 0.606 -8.019 1.00 89.69 295 GLU A C 1
ATOM 2180 O O . GLU A 1 295 ? -13.841 1.149 -8.296 1.00 89.69 295 GLU A O 1
ATOM 2185 N N . ARG A 1 296 ? -11.594 1.214 -8.245 1.00 89.19 296 ARG A N 1
ATOM 2186 C CA . ARG A 1 296 ? -11.498 2.576 -8.797 1.00 89.19 296 ARG A CA 1
ATOM 2187 C C . ARG A 1 296 ? -12.068 2.662 -10.207 1.00 89.19 296 ARG A C 1
ATOM 2189 O O . ARG A 1 296 ? -12.796 3.605 -10.500 1.00 89.19 296 ARG A O 1
ATOM 2196 N N . ARG A 1 297 ? -11.790 1.675 -11.063 1.00 90.81 297 ARG A N 1
ATOM 2197 C CA . ARG A 1 297 ? -12.360 1.590 -12.415 1.00 90.81 297 ARG A CA 1
ATOM 2198 C C . ARG A 1 297 ? -13.885 1.478 -12.384 1.00 90.81 297 ARG A C 1
ATOM 2200 O O . ARG A 1 297 ? -14.559 2.115 -13.190 1.00 90.81 297 ARG A O 1
ATOM 2207 N N . ALA A 1 298 ? -14.437 0.661 -11.489 1.00 89.25 298 ALA A N 1
ATOM 2208 C CA . ALA A 1 298 ? -15.880 0.507 -11.339 1.00 89.25 298 ALA A CA 1
ATOM 2209 C C . ALA A 1 298 ? -16.534 1.807 -10.851 1.00 89.25 298 ALA A C 1
ATOM 2211 O O . ALA A 1 298 ? -17.593 2.174 -11.358 1.00 89.25 298 ALA A O 1
ATOM 2212 N N . ALA A 1 299 ? -15.885 2.521 -9.926 1.00 87.75 299 ALA A N 1
ATOM 2213 C CA . ALA A 1 299 ? -16.356 3.806 -9.415 1.00 87.75 299 ALA A CA 1
ATOM 2214 C C . ALA A 1 299 ? -16.268 4.935 -10.459 1.00 87.75 299 ALA A C 1
ATOM 2216 O O . ALA A 1 299 ? -17.201 5.725 -10.587 1.00 87.75 299 ALA A O 1
ATOM 2217 N N . SER A 1 300 ? -15.174 5.014 -11.225 1.00 88.88 300 SER A N 1
ATOM 2218 C CA . SER A 1 300 ? -14.980 6.065 -12.233 1.00 88.88 300 SER A CA 1
ATOM 2219 C C . SER A 1 300 ? -15.699 5.782 -13.554 1.00 88.88 300 SER A C 1
ATOM 2221 O O . SER A 1 300 ? -15.957 6.704 -14.328 1.00 88.88 300 SER A O 1
ATOM 2223 N N . GLY A 1 301 ? -15.985 4.511 -13.853 1.00 86.75 301 GLY A N 1
ATOM 2224 C CA . GLY A 1 301 ? -16.482 4.065 -15.156 1.00 86.75 301 GLY A CA 1
ATOM 2225 C C . GLY A 1 301 ? -15.457 4.209 -16.290 1.00 86.75 301 GLY A C 1
ATOM 2226 O O . GLY A 1 301 ? -15.819 4.088 -17.461 1.00 86.75 301 GLY A O 1
ATOM 2227 N N . THR A 1 302 ? -14.189 4.483 -15.970 1.00 83.81 302 THR A N 1
ATOM 2228 C CA . THR A 1 302 ? -13.121 4.784 -16.933 1.00 83.81 302 THR A CA 1
ATOM 2229 C C . THR A 1 302 ? -11.900 3.890 -16.728 1.00 83.81 302 THR A C 1
ATOM 2231 O O . THR A 1 302 ? -11.670 3.349 -15.651 1.00 83.81 302 THR A O 1
ATOM 2234 N N . GLY A 1 303 ? -11.091 3.745 -17.781 1.00 85.44 303 GLY A N 1
ATOM 2235 C CA . GLY A 1 303 ? -9.864 2.948 -17.759 1.00 85.44 303 GLY A CA 1
ATOM 2236 C C . GLY A 1 303 ? -10.041 1.509 -18.253 1.00 85.44 303 GLY A C 1
ATOM 2237 O O . GLY A 1 303 ? -11.144 0.957 -18.325 1.00 85.44 303 GLY A O 1
ATOM 2238 N N . ALA A 1 304 ? -8.918 0.901 -18.636 1.00 90.62 304 ALA A N 1
ATOM 2239 C CA . ALA A 1 304 ? -8.894 -0.465 -19.142 1.00 90.62 304 ALA A CA 1
ATOM 2240 C C . ALA A 1 304 ? -9.113 -1.488 -18.007 1.00 90.62 304 ALA A C 1
ATOM 2242 O O . ALA A 1 304 ? -8.595 -1.290 -16.898 1.00 90.62 304 ALA A O 1
ATOM 2243 N N . PRO A 1 305 ? -9.864 -2.575 -18.267 1.00 92.88 305 PRO A N 1
ATOM 2244 C CA . PRO A 1 305 ? -10.062 -3.643 -17.293 1.00 92.88 305 PRO A CA 1
ATOM 2245 C C . PRO A 1 305 ? -8.742 -4.356 -16.977 1.00 92.88 305 PRO A C 1
ATOM 2247 O O . PRO A 1 305 ? -7.788 -4.325 -17.761 1.00 92.88 305 PRO A O 1
ATOM 2250 N N . LEU A 1 306 ? -8.674 -4.995 -15.813 1.00 94.31 306 LEU A N 1
ATOM 2251 C CA . LEU A 1 306 ? -7.473 -5.657 -15.314 1.00 94.31 306 LEU A CA 1
ATOM 2252 C C . LEU A 1 306 ? -6.975 -6.744 -16.272 1.00 94.31 306 LEU A C 1
ATOM 2254 O O . LEU A 1 306 ? -5.773 -6.871 -16.481 1.00 94.31 306 LEU A O 1
ATOM 2258 N N . ASP A 1 307 ? -7.870 -7.502 -16.902 1.00 94.00 307 ASP A N 1
ATOM 2259 C CA . ASP A 1 307 ? -7.497 -8.551 -17.858 1.00 94.00 307 ASP A CA 1
ATOM 2260 C C . ASP A 1 307 ? -6.773 -7.999 -19.101 1.00 94.00 307 ASP A C 1
ATOM 2262 O O . ASP A 1 307 ? -5.905 -8.676 -19.656 1.00 94.00 307 ASP A O 1
ATOM 2266 N N . ALA A 1 308 ? -7.069 -6.761 -19.503 1.00 94.06 308 ALA A N 1
ATOM 2267 C CA . ALA A 1 308 ? -6.357 -6.073 -20.576 1.00 94.06 308 ALA A CA 1
ATOM 2268 C C . ALA A 1 308 ? -4.948 -5.631 -20.144 1.00 94.06 308 ALA A C 1
ATOM 2270 O O . ALA A 1 308 ? -3.998 -5.788 -20.912 1.00 94.06 308 ALA A O 1
ATOM 2271 N N . TRP A 1 309 ? -4.788 -5.137 -18.911 1.00 94.94 309 TRP A N 1
ATOM 2272 C CA . TRP A 1 309 ? -3.474 -4.805 -18.335 1.00 94.94 309 TRP A CA 1
ATOM 2273 C C . TRP A 1 309 ? -2.583 -6.033 -18.139 1.00 94.94 309 TRP A C 1
ATOM 2275 O O . TRP A 1 309 ? -1.368 -5.960 -18.321 1.00 94.94 309 TRP A O 1
ATOM 2285 N N . LEU A 1 310 ? -3.187 -7.169 -17.796 1.00 93.88 310 LEU A N 1
ATOM 2286 C CA . LEU A 1 310 ? -2.496 -8.443 -17.600 1.00 93.88 310 LEU A CA 1
ATOM 2287 C C . LEU A 1 310 ? -2.313 -9.239 -18.899 1.00 93.88 310 LEU A C 1
ATOM 2289 O O . LEU A 1 310 ? -1.748 -10.334 -18.879 1.00 93.88 310 LEU A O 1
ATOM 2293 N N . CYS A 1 311 ? -2.779 -8.714 -20.033 1.00 92.50 311 CYS A N 1
ATOM 2294 C CA . CYS A 1 311 ? -2.724 -9.415 -21.304 1.00 92.50 311 CYS A CA 1
ATOM 2295 C C . CYS A 1 311 ? -1.265 -9.665 -21.738 1.00 92.50 311 CYS A C 1
ATOM 2297 O O . CYS A 1 311 ? -0.511 -8.708 -21.945 1.00 92.50 311 CYS A O 1
ATOM 2299 N N . PRO A 1 312 ? -0.854 -10.925 -21.990 1.00 90.94 312 PRO A N 1
ATOM 2300 C CA . PRO A 1 312 ? 0.523 -11.233 -22.381 1.00 90.94 312 PRO A CA 1
ATOM 2301 C C . PRO A 1 312 ? 0.973 -10.542 -23.675 1.00 90.94 312 PRO A C 1
ATOM 2303 O O . PRO A 1 312 ? 2.152 -10.225 -23.827 1.00 90.94 312 PRO A O 1
ATOM 2306 N N . VAL A 1 313 ? 0.045 -10.287 -24.607 1.00 90.44 313 VAL A N 1
ATOM 2307 C CA . VAL A 1 313 ? 0.336 -9.575 -25.865 1.00 90.44 313 VAL A CA 1
ATOM 2308 C C . VAL A 1 313 ? 0.661 -8.109 -25.595 1.00 90.44 313 VAL A C 1
ATOM 2310 O O . VAL A 1 313 ? 1.650 -7.605 -26.128 1.00 90.44 313 VAL A O 1
ATOM 2313 N N . PHE A 1 314 ? -0.134 -7.445 -24.751 1.00 92.06 314 PHE A N 1
ATOM 2314 C CA . PHE A 1 314 ? 0.112 -6.067 -24.329 1.00 92.06 314 PHE A CA 1
ATOM 2315 C C . PHE A 1 314 ? 1.459 -5.950 -23.613 1.00 92.06 314 PHE A C 1
ATOM 2317 O O . PHE A 1 314 ? 2.326 -5.195 -24.053 1.00 92.06 314 PHE A O 1
ATOM 2324 N N . VAL A 1 315 ? 1.676 -6.776 -22.585 1.00 94.19 315 VAL A N 1
ATOM 2325 C CA . VAL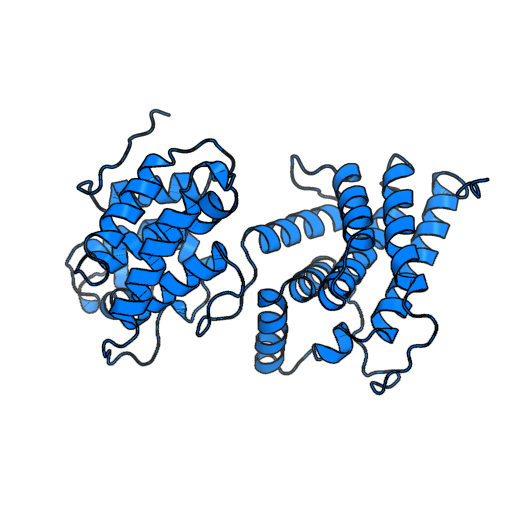 A 1 315 ? 2.908 -6.779 -21.782 1.00 94.19 315 VAL A CA 1
ATOM 2326 C C . VAL A 1 315 ? 4.143 -7.007 -22.661 1.00 94.19 315 VAL A C 1
ATOM 2328 O O . VAL A 1 315 ? 5.146 -6.308 -22.532 1.00 94.19 315 VAL A O 1
ATOM 2331 N N . ALA A 1 316 ? 4.082 -7.941 -23.611 1.00 92.38 316 ALA A N 1
ATOM 2332 C CA . ALA A 1 316 ? 5.195 -8.212 -24.518 1.00 92.38 316 ALA A CA 1
ATOM 2333 C C . ALA A 1 316 ? 5.428 -7.115 -25.566 1.00 92.38 316 ALA A C 1
ATOM 2335 O O . ALA A 1 316 ? 6.570 -6.906 -25.989 1.00 92.38 316 ALA A O 1
ATOM 2336 N N . GLY A 1 317 ? 4.362 -6.453 -26.021 1.00 92.00 317 GLY A N 1
ATOM 2337 C CA . GLY A 1 317 ? 4.439 -5.302 -26.918 1.00 92.00 317 GLY A CA 1
ATOM 2338 C C . GLY A 1 317 ? 5.119 -4.123 -26.232 1.00 92.00 317 GLY A C 1
ATOM 2339 O O . GLY A 1 317 ? 6.128 -3.625 -26.733 1.00 92.00 317 GLY A O 1
ATOM 2340 N N . LEU A 1 318 ? 4.638 -3.777 -25.039 1.00 94.62 318 LEU A N 1
ATOM 2341 C CA . LEU A 1 318 ? 5.193 -2.714 -24.210 1.00 94.62 318 LEU A CA 1
ATOM 2342 C C . LEU A 1 318 ? 6.661 -2.989 -23.849 1.00 94.62 318 LEU A C 1
ATOM 2344 O O . LEU A 1 318 ? 7.523 -2.131 -24.031 1.00 94.62 318 LEU A O 1
ATOM 2348 N N . ALA A 1 319 ? 6.983 -4.223 -23.446 1.00 95.75 319 ALA A N 1
ATOM 2349 C CA . ALA A 1 319 ? 8.360 -4.593 -23.134 1.00 95.75 319 ALA A CA 1
ATOM 2350 C C . ALA A 1 319 ? 9.305 -4.447 -24.340 1.00 95.75 319 ALA A C 1
ATOM 2352 O O . ALA A 1 319 ? 10.468 -4.075 -24.183 1.00 95.75 319 ALA A O 1
ATOM 2353 N N . ARG A 1 320 ? 8.824 -4.736 -25.556 1.00 94.19 320 ARG A N 1
ATOM 2354 C CA . ARG A 1 320 ? 9.612 -4.601 -26.789 1.00 94.19 320 ARG A CA 1
ATOM 2355 C C . ARG A 1 320 ? 9.899 -3.143 -27.120 1.00 94.19 320 ARG A C 1
ATOM 2357 O O . ARG A 1 320 ? 11.045 -2.825 -27.419 1.00 94.19 320 ARG A O 1
ATOM 2364 N N . GLU A 1 321 ? 8.887 -2.288 -27.049 1.00 94.62 321 GLU A N 1
ATOM 2365 C CA . GLU A 1 321 ? 9.043 -0.856 -27.308 1.00 94.62 321 GLU A CA 1
ATOM 2366 C C . GLU A 1 321 ? 10.057 -0.228 -26.343 1.00 94.62 321 GLU A C 1
ATOM 2368 O O . GLU A 1 321 ? 11.009 0.432 -26.767 1.00 94.62 321 GLU A O 1
ATOM 2373 N N . SER A 1 322 ? 9.913 -0.513 -25.047 1.00 96.56 322 SER A N 1
ATOM 2374 C CA . SER A 1 322 ? 10.829 -0.033 -24.011 1.00 96.56 322 SER A CA 1
ATOM 2375 C C . SER A 1 322 ? 12.248 -0.581 -24.194 1.00 96.56 322 SER A C 1
ATOM 2377 O O . SER A 1 322 ? 13.225 0.147 -24.017 1.00 96.56 322 SER A O 1
ATOM 2379 N N . LEU A 1 323 ? 12.390 -1.841 -24.619 1.00 96.12 323 LEU A N 1
ATOM 2380 C CA . LEU A 1 323 ? 13.690 -2.448 -24.913 1.00 96.12 323 LEU A CA 1
ATOM 2381 C C . LEU A 1 323 ? 14.393 -1.763 -26.093 1.00 96.12 323 LEU A C 1
ATOM 2383 O O . LEU A 1 323 ? 15.601 -1.522 -26.030 1.00 96.12 323 LEU A O 1
ATOM 2387 N N . ASP A 1 324 ? 13.660 -1.449 -27.160 1.00 95.88 324 ASP A N 1
ATOM 2388 C CA . ASP A 1 324 ? 14.210 -0.759 -28.329 1.00 95.88 324 ASP A CA 1
ATOM 2389 C C . ASP A 1 324 ? 14.628 0.678 -27.969 1.00 95.88 324 ASP A C 1
ATOM 2391 O O . ASP A 1 324 ? 15.731 1.104 -28.333 1.00 95.88 324 ASP A O 1
ATOM 2395 N N . ARG A 1 325 ? 13.824 1.379 -27.152 1.00 96.19 325 ARG A N 1
ATOM 2396 C CA . ARG A 1 325 ? 14.156 2.701 -26.590 1.00 96.19 325 ARG A CA 1
ATOM 2397 C C . ARG A 1 325 ? 15.462 2.670 -25.793 1.00 96.19 325 ARG A C 1
ATOM 2399 O O . ARG A 1 325 ? 16.365 3.463 -26.063 1.00 96.19 325 ARG A O 1
ATOM 2406 N N . LEU A 1 326 ? 15.596 1.740 -24.847 1.00 96.88 326 LEU A N 1
ATOM 2407 C CA . LEU A 1 326 ? 16.794 1.635 -24.008 1.00 96.88 326 LEU A CA 1
ATOM 2408 C C . LEU A 1 326 ? 18.040 1.260 -24.806 1.00 96.88 326 LEU A C 1
ATOM 2410 O O . LEU A 1 326 ? 19.111 1.803 -24.554 1.00 96.88 326 LEU A O 1
ATOM 2414 N N . ARG A 1 327 ? 17.929 0.361 -25.789 1.00 96.12 327 ARG A N 1
ATOM 2415 C CA . ARG A 1 327 ? 19.065 -0.004 -26.652 1.00 96.12 327 ARG A CA 1
ATOM 2416 C C . ARG A 1 327 ? 19.561 1.178 -27.472 1.00 96.12 327 ARG A C 1
ATOM 2418 O O . ARG A 1 327 ? 20.773 1.363 -27.580 1.00 96.12 327 ARG A O 1
ATOM 2425 N N . ALA A 1 328 ? 18.644 1.974 -28.021 1.00 95.88 328 ALA A N 1
ATOM 2426 C CA . ALA A 1 328 ? 18.993 3.200 -28.727 1.00 95.88 328 ALA A CA 1
ATOM 2427 C C . ALA A 1 328 ? 19.683 4.201 -27.786 1.00 95.88 328 ALA A C 1
ATOM 2429 O O . ALA A 1 328 ? 20.771 4.685 -28.098 1.00 95.88 328 ALA A O 1
ATOM 2430 N N . ALA A 1 329 ? 19.111 4.438 -26.603 1.00 95.25 329 ALA A N 1
ATOM 2431 C CA . ALA A 1 329 ? 19.689 5.314 -25.586 1.00 95.25 329 ALA A CA 1
ATOM 2432 C C . ALA A 1 329 ? 21.092 4.864 -25.153 1.00 95.25 329 ALA A C 1
ATOM 2434 O O . ALA A 1 329 ? 22.036 5.653 -25.157 1.00 95.25 329 ALA A O 1
ATOM 2435 N N . ARG A 1 330 ? 21.257 3.571 -24.861 1.00 96.31 330 ARG A N 1
ATOM 2436 C CA . ARG A 1 330 ? 22.531 2.959 -24.478 1.00 96.31 330 ARG A CA 1
ATOM 2437 C C . ARG A 1 330 ? 23.599 3.148 -25.549 1.00 96.31 330 ARG A C 1
ATOM 2439 O O . ARG A 1 330 ? 24.725 3.515 -25.218 1.00 96.31 330 ARG A O 1
ATOM 2446 N N . ALA A 1 331 ? 23.237 2.916 -26.813 1.00 95.62 331 ALA A N 1
ATOM 2447 C CA . ALA A 1 331 ? 24.127 3.090 -27.956 1.00 95.62 331 ALA A CA 1
ATOM 2448 C C . ALA A 1 331 ? 24.586 4.544 -28.117 1.00 95.62 331 ALA A C 1
ATOM 2450 O O . ALA A 1 331 ? 25.766 4.779 -28.372 1.00 95.62 331 ALA A O 1
ATOM 2451 N N . LEU A 1 332 ? 23.670 5.497 -27.932 1.00 94.81 332 LEU A N 1
ATOM 2452 C CA . LEU A 1 332 ? 23.954 6.928 -28.019 1.00 94.81 332 LEU A CA 1
ATOM 2453 C C . LEU A 1 332 ? 24.834 7.426 -26.865 1.00 94.81 332 LEU A C 1
ATOM 2455 O O . LEU A 1 332 ? 25.773 8.177 -27.105 1.00 94.81 332 LEU A O 1
ATOM 2459 N N . GLN A 1 333 ? 24.553 7.006 -25.630 1.00 94.31 333 GLN A N 1
ATOM 2460 C CA . GLN A 1 333 ? 25.222 7.530 -24.433 1.00 94.31 333 GLN A CA 1
ATOM 2461 C C . GLN A 1 333 ? 26.562 6.835 -24.139 1.00 94.31 333 GLN A C 1
ATOM 2463 O O . GLN A 1 333 ? 27.514 7.474 -23.699 1.00 94.31 333 GLN A O 1
ATOM 2468 N N . PHE A 1 334 ? 26.656 5.525 -24.387 1.00 95.06 334 PHE A N 1
ATOM 2469 C CA . PHE A 1 334 ? 27.763 4.686 -23.905 1.00 95.06 334 PHE A CA 1
ATOM 2470 C C . PHE A 1 334 ? 28.285 3.684 -24.953 1.00 95.06 334 PHE A C 1
ATOM 2472 O O . PHE A 1 334 ? 29.076 2.791 -24.630 1.00 95.06 334 PHE A O 1
ATOM 2479 N N . GLY A 1 335 ? 27.825 3.782 -26.204 1.00 92.00 335 GLY A N 1
ATOM 2480 C CA . GLY A 1 335 ? 28.107 2.809 -27.260 1.00 92.00 335 GLY A CA 1
ATOM 2481 C C . GLY A 1 335 ? 27.245 1.539 -27.171 1.00 92.00 335 GLY A C 1
ATOM 2482 O O . GLY A 1 335 ? 26.503 1.339 -26.206 1.00 92.00 335 GLY A O 1
ATOM 2483 N N . PRO A 1 336 ? 27.285 0.668 -28.195 1.00 85.00 336 PRO A N 1
ATOM 2484 C CA . PRO A 1 336 ? 26.432 -0.515 -28.245 1.00 85.00 336 PRO A CA 1
ATOM 2485 C C . PRO A 1 336 ? 26.808 -1.533 -27.161 1.00 85.00 336 PRO A C 1
ATOM 2487 O O . PRO A 1 336 ? 27.981 -1.686 -26.805 1.00 85.00 336 PRO A O 1
ATOM 2490 N N . LEU A 1 337 ? 25.808 -2.284 -26.690 1.00 79.81 337 LEU A N 1
ATOM 2491 C CA . LEU A 1 337 ? 26.028 -3.479 -25.877 1.00 79.81 337 LEU A CA 1
ATOM 2492 C C . LEU A 1 337 ? 26.968 -4.426 -26.626 1.00 79.81 337 LEU A C 1
ATOM 2494 O O . LEU A 1 337 ? 26.697 -4.830 -27.759 1.00 79.81 337 LEU A O 1
ATOM 2498 N N . ARG A 1 338 ? 28.092 -4.782 -25.999 1.00 75.88 338 ARG A N 1
ATOM 2499 C CA . ARG A 1 338 ? 28.985 -5.797 -26.558 1.00 75.88 338 ARG A CA 1
ATOM 2500 C C . ARG A 1 338 ? 28.245 -7.129 -26.515 1.00 75.88 338 ARG A C 1
ATOM 2502 O O . ARG A 1 338 ? 27.830 -7.556 -25.443 1.00 75.88 338 ARG A O 1
ATOM 2509 N N . ALA A 1 339 ? 28.089 -7.783 -27.664 1.00 55.84 339 ALA A N 1
ATOM 2510 C CA . ALA A 1 339 ? 27.629 -9.164 -27.696 1.00 55.84 339 ALA A CA 1
ATOM 2511 C C . ALA A 1 339 ? 28.626 -10.012 -26.888 1.00 55.84 339 ALA A C 1
ATOM 2513 O O . ALA A 1 339 ? 29.794 -10.127 -27.269 1.00 55.84 339 ALA A O 1
ATOM 2514 N N . GLY A 1 340 ? 28.194 -10.514 -25.730 1.00 49.06 340 GLY A N 1
ATOM 2515 C CA . GLY A 1 340 ? 28.987 -11.431 -24.917 1.00 49.06 340 GLY A CA 1
ATOM 2516 C C . GLY A 1 340 ? 29.309 -12.696 -25.714 1.00 49.06 340 GLY A C 1
ATOM 2517 O O . GLY A 1 340 ? 28.446 -13.202 -26.431 1.00 49.06 340 GLY A O 1
ATOM 2518 N N . ARG A 1 341 ? 30.567 -13.137 -25.622 1.00 32.06 341 ARG A N 1
ATOM 2519 C CA . ARG A 1 341 ? 31.030 -14.458 -26.069 1.00 32.06 341 ARG A CA 1
ATOM 2520 C C . ARG A 1 341 ? 30.485 -15.549 -25.161 1.00 32.06 341 ARG A C 1
ATOM 2522 O O . ARG A 1 341 ? 30.333 -15.249 -23.957 1.00 32.06 341 ARG A O 1
#

Radius of gyration: 23.3 Å; Cα contacts (8 Å, |Δi|>4): 466; chains: 1; bounding box: 58×38×63 Å

Foldseek 3Di:
DDDDQAAPPHQQLNLLVLLQCCLVPLVDPDDLVSLLRLLVVLQVPLPDQCVLSSLLSLLSNLLSVLPDDCVPCSLVSNLVSLVVNLVNQQPDDDPDPDAPQQDDVVVVSVCVSVVRNVLVVPDFQVRDPVNVVVVDDGSCRSRHSNNSSSSSQVSNCLNPNPPGDDGAFDDHPVLVVVLVQLLCVLVVRGDPPDDLLCVLLVLLVQLLVDDDLLLNLLSLLSLLSNLVSLLVLPDPDLNSLVSSLNSLVNLLVPQVDDDDPLPPPLAFDDDPRSSVSNLLSSLSNGPSSLSVVVVVCVVVVDDHHSCRSSRSVNSNVSSVVSSVSSQVSSCVNPRGDDDDD

Organism: Streptomyces inhibens (NCBI:txid2293571)

Solvent-accessible surface area (backbone atoms only — not comparable to full-atom va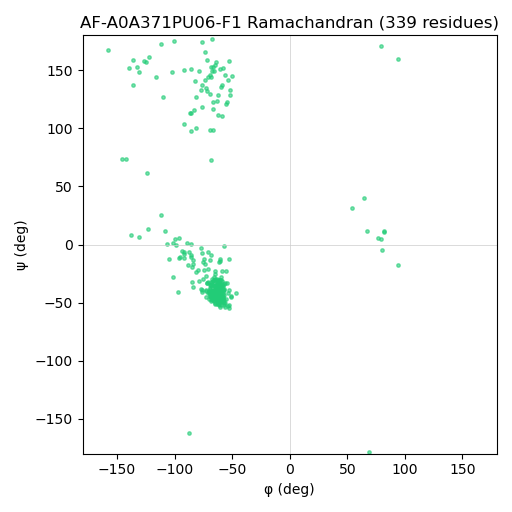lues): 18763 Å² total; per-residue (Å²): 134,83,84,74,82,57,53,95,85,47,57,56,54,54,46,30,52,51,32,46,51,42,44,74,46,46,89,53,95,63,72,61,63,54,57,48,50,37,27,51,57,23,53,75,37,33,73,42,95,60,24,42,59,31,37,50,46,49,39,54,31,20,65,37,48,54,71,49,74,83,86,78,48,58,57,58,50,42,45,52,20,31,53,47,19,24,70,59,16,56,81,46,87,76,90,69,93,69,41,68,57,67,54,72,58,70,74,48,58,77,45,39,57,68,44,49,37,58,60,68,65,77,59,54,50,93,76,29,67,74,60,54,72,66,75,63,82,47,53,65,44,60,56,30,46,48,23,34,16,35,38,18,44,49,29,40,30,62,61,41,68,83,76,61,76,89,64,67,59,46,70,55,69,71,59,52,52,50,36,52,44,50,29,29,40,65,73,73,54,54,47,91,90,61,52,68,59,57,51,41,30,49,54,8,50,49,39,55,65,48,82,50,66,46,35,33,31,8,40,46,43,36,52,40,56,52,31,55,46,56,45,68,67,77,62,92,61,65,63,30,59,52,31,36,43,52,13,34,55,54,51,50,72,76,42,84,81,63,80,77,89,56,62,93,80,44,48,67,76,83,70,90,50,58,52,62,40,34,45,51,12,54,20,37,42,37,75,41,16,42,48,30,50,52,52,52,29,64,73,68,74,50,82,66,56,67,69,34,58,56,26,61,49,51,42,36,50,52,28,48,55,33,38,53,49,39,52,52,29,40,34,73,76,71,42,67,83,76,83,78,131

Sequence (341 aa):
MQIMHATPDAPIADLAATWEEIRAEYYAGHDTDAVLACAHALAADPGGERAWLWTLGLLMTADYVALQSASDGTAATVLDALRATDRTLRRRPCTHETHPYEGDLDDELECLVSYLPLLGNGTPSGEDTDWTALAVASKEEWRCPRNVAGYARVAVDILAPGTTDGIPARLSTADQEEIQDLAALLHGCPTPGVSVSWTLSHYGAALAAARADAERAGLVVIVSALSWYAAGGLVTSPGPIDDLIAGLASVRAAAREARCAHGELGHPVLGNDPEDVITAGMRLKSPGGRRLHEERRAASGTGAPLDAWLCPVFVAGLARESLDRLRAARALQFGPLRAGR

Mean predicted aligned error: 6.42 Å

pLDDT: mean 89.21, std 10.49, range [32.06, 98.56]